Protein AF-A0A024GV60-F1 (afdb_monomer)

Organism: NCBI:txid65357

Solvent-accessible surface area (backbone atoms only — not comparable to full-atom values): 20490 Å² total; per-residue (Å²): 144,89,88,71,84,70,69,80,68,72,77,81,76,77,82,94,80,73,73,81,79,78,74,66,72,83,80,61,58,49,58,38,94,84,79,60,52,73,28,43,75,82,51,36,63,62,46,47,58,54,55,50,66,50,59,72,69,79,63,76,89,84,82,89,78,92,76,97,66,85,76,78,73,71,71,74,79,70,75,70,47,72,66,56,48,51,52,49,56,48,49,64,46,47,47,66,60,60,64,82,48,92,66,78,70,57,65,72,58,52,52,52,59,70,69,47,58,66,70,56,53,50,51,52,52,52,46,55,53,49,55,51,51,52,51,48,57,51,52,55,50,50,50,52,52,49,54,53,52,51,55,50,50,52,52,50,50,52,51,52,50,52,52,52,50,53,49,54,52,48,54,55,51,52,53,51,51,50,53,50,50,56,47,52,52,50,51,50,53,50,51,52,50,54,52,48,52,56,47,52,52,55,49,49,56,52,54,50,53,51,52,51,57,48,52,51,53,52,46,55,56,46,53,59,48,49,53,58,50,48,56,52,46,54,50,49,52,50,53,48,52,57,46,53,52,50,52,54,48,51,51,51,52,50,52,52,50,52,56,60,57,52,75,78,62,79,88,79,89,88,82,90,86,83,84,89,82,89,84,84,85,88,84,77,89,76,82,74,80,73,74,78,76,70,76,75,74,71,70,71,79,72,91,76,66,90,78,73,80,74,84,89,78,74,93,75,82,87,82,82,86,90,84,131

Structure (mmCIF, N/CA/C/O backbone):
data_AF-A0A024GV60-F1
#
_entry.id   AF-A0A024GV60-F1
#
loop_
_atom_site.group_PDB
_atom_site.id
_atom_site.type_symbol
_atom_site.label_atom_id
_atom_site.label_alt_id
_atom_site.label_comp_id
_atom_site.label_asym_id
_atom_site.label_entity_id
_atom_site.label_seq_id
_atom_site.pdbx_PDB_ins_code
_atom_site.Cartn_x
_atom_site.Cartn_y
_atom_site.Cartn_z
_atom_site.occupancy
_atom_site.B_iso_or_equiv
_atom_site.auth_seq_id
_atom_site.auth_comp_id
_atom_site.auth_asym_id
_atom_site.auth_atom_id
_atom_site.pdbx_PDB_model_num
ATOM 1 N N . MET A 1 1 ? 6.618 12.660 13.904 1.00 41.50 1 MET A N 1
ATOM 2 C CA . MET A 1 1 ? 7.501 12.603 12.722 1.00 41.50 1 MET A CA 1
ATOM 3 C C . MET A 1 1 ? 6.621 12.441 11.489 1.00 41.50 1 MET A C 1
ATOM 5 O O . MET A 1 1 ? 6.082 11.360 11.304 1.00 41.50 1 MET A O 1
ATOM 9 N N . ARG A 1 2 ? 6.374 13.527 10.746 1.00 43.31 2 ARG A N 1
ATOM 10 C CA . ARG A 1 2 ? 5.675 13.563 9.443 1.00 43.31 2 ARG A CA 1
ATOM 11 C C . ARG A 1 2 ? 6.074 14.868 8.742 1.00 43.31 2 ARG A C 1
ATOM 13 O O . ARG A 1 2 ? 5.339 15.844 8.794 1.00 43.31 2 ARG A O 1
ATOM 20 N N . GLU A 1 3 ? 7.287 14.891 8.197 1.00 42.97 3 GLU A N 1
ATOM 21 C CA . GLU A 1 3 ? 7.920 16.082 7.609 1.00 42.97 3 GLU A CA 1
ATOM 22 C C . GLU A 1 3 ? 8.792 15.676 6.407 1.00 42.97 3 GLU A C 1
ATOM 24 O O . GLU A 1 3 ? 10.012 15.704 6.495 1.00 42.97 3 GLU A O 1
ATOM 29 N N . HIS A 1 4 ? 8.174 15.253 5.296 1.00 40.19 4 HIS A N 1
ATOM 30 C CA . HIS A 1 4 ? 8.861 15.135 3.994 1.00 40.19 4 HIS A CA 1
ATOM 31 C C . HIS A 1 4 ? 7.941 15.359 2.778 1.00 40.19 4 HIS A C 1
ATOM 33 O O . HIS A 1 4 ? 8.402 15.870 1.762 1.00 40.19 4 HIS A O 1
ATOM 39 N N . ASP A 1 5 ? 6.637 15.084 2.878 1.00 40.94 5 ASP A N 1
ATOM 40 C CA . ASP A 1 5 ? 5.714 15.143 1.725 1.00 40.94 5 ASP A CA 1
ATOM 41 C C . ASP A 1 5 ? 5.308 16.570 1.280 1.00 40.94 5 ASP A C 1
ATOM 43 O O . ASP A 1 5 ? 4.525 16.735 0.346 1.00 40.94 5 ASP A O 1
ATOM 47 N N . ALA A 1 6 ? 5.813 17.618 1.944 1.00 41.97 6 ALA A N 1
ATOM 48 C CA . ALA A 1 6 ? 5.374 19.003 1.741 1.00 41.97 6 ALA A CA 1
ATOM 49 C C . ALA A 1 6 ? 6.122 19.767 0.627 1.00 41.97 6 ALA A C 1
ATOM 51 O O . ALA A 1 6 ? 5.543 20.665 0.018 1.00 41.97 6 ALA A O 1
ATOM 52 N N . GLU A 1 7 ? 7.388 19.441 0.338 1.00 42.44 7 GLU A N 1
ATOM 53 C CA . GLU A 1 7 ? 8.189 20.211 -0.635 1.00 42.44 7 GLU A CA 1
ATOM 54 C C . GLU A 1 7 ? 7.867 19.867 -2.099 1.00 42.44 7 GLU A C 1
ATOM 56 O O . GLU A 1 7 ? 7.960 20.726 -2.976 1.00 42.44 7 GLU A O 1
ATOM 61 N N . LEU A 1 8 ? 7.435 18.632 -2.379 1.00 44.53 8 LEU A N 1
ATOM 62 C CA . LEU A 1 8 ? 7.228 18.139 -3.748 1.00 44.53 8 LEU A CA 1
ATOM 63 C C . LEU A 1 8 ? 5.973 18.692 -4.449 1.00 44.53 8 LEU A C 1
ATOM 65 O O . LEU A 1 8 ? 5.890 18.625 -5.673 1.00 44.53 8 LEU A O 1
ATOM 69 N N . LEU A 1 9 ? 5.017 19.263 -3.707 1.00 42.31 9 LEU A N 1
ATOM 70 C CA . LEU A 1 9 ? 3.775 19.824 -4.261 1.00 42.31 9 LEU A CA 1
ATOM 71 C C . LEU A 1 9 ? 3.839 21.333 -4.564 1.00 42.31 9 LEU A C 1
ATOM 73 O O . LEU A 1 9 ? 2.963 21.848 -5.254 1.00 42.31 9 LEU A O 1
ATOM 77 N N . LEU A 1 10 ? 4.874 22.050 -4.110 1.00 41.97 10 LEU A N 1
ATOM 78 C CA . LEU A 1 10 ? 4.991 23.509 -4.289 1.00 41.97 10 LEU A CA 1
ATOM 79 C C . LEU A 1 10 ? 5.662 23.949 -5.605 1.00 41.97 10 LEU A C 1
ATOM 81 O O . LEU A 1 10 ? 5.802 25.148 -5.848 1.00 41.97 10 LEU A O 1
ATOM 85 N N . LEU A 1 11 ? 6.074 23.006 -6.460 1.00 44.88 11 LEU A N 1
ATOM 86 C CA . LEU A 1 11 ? 6.821 23.289 -7.696 1.00 44.88 11 LEU A CA 1
ATOM 87 C C . LEU A 1 11 ? 5.978 23.283 -8.983 1.00 44.88 11 LEU A C 1
ATOM 89 O O . LEU A 1 11 ? 6.473 23.732 -10.016 1.00 44.88 11 LEU A O 1
ATOM 93 N N . THR A 1 12 ? 4.730 22.806 -8.944 1.00 45.16 12 THR A N 1
ATOM 94 C CA . THR A 1 12 ? 3.935 22.550 -10.166 1.00 45.16 12 THR A CA 1
ATOM 95 C C . THR A 1 12 ? 2.861 23.603 -10.451 1.00 45.16 12 THR A C 1
ATOM 97 O O . THR A 1 12 ? 2.505 23.800 -11.610 1.00 45.16 12 THR A O 1
ATOM 100 N N . GLU A 1 13 ? 2.368 24.318 -9.434 1.00 45.97 13 GLU A N 1
ATOM 101 C CA . GLU A 1 13 ? 1.314 25.332 -9.588 1.00 45.97 13 GLU A CA 1
ATOM 102 C C . GLU A 1 13 ? 1.721 26.688 -8.995 1.00 45.97 13 GLU A C 1
ATOM 104 O O . GLU A 1 13 ? 1.414 27.026 -7.852 1.00 45.97 13 GLU A O 1
ATOM 109 N N . ARG A 1 14 ? 2.372 27.523 -9.814 1.00 36.75 14 ARG A N 1
ATOM 110 C CA . ARG A 1 14 ? 2.424 28.970 -9.570 1.00 36.75 14 ARG A CA 1
ATOM 111 C C . ARG A 1 14 ? 2.112 29.734 -10.851 1.00 36.75 14 ARG A C 1
ATOM 113 O O . ARG A 1 14 ? 2.929 29.815 -11.764 1.00 36.75 14 ARG A O 1
ATOM 120 N N . SER A 1 15 ? 0.895 30.264 -10.907 1.00 37.34 15 SER A N 1
ATOM 121 C CA . SER A 1 15 ? 0.337 30.992 -12.046 1.00 37.34 15 SER A CA 1
ATOM 122 C C . SER A 1 15 ? 1.197 32.195 -12.455 1.00 37.34 15 SER A C 1
ATOM 124 O O . SER A 1 15 ? 1.666 32.977 -11.625 1.00 37.34 15 SER A O 1
ATOM 126 N N . VAL A 1 16 ? 1.401 32.353 -13.766 1.00 48.09 16 VAL A N 1
ATOM 127 C CA . VAL A 1 16 ? 2.250 33.409 -14.335 1.00 48.09 16 VAL A CA 1
ATOM 128 C C . VAL A 1 16 ? 1.460 34.715 -14.453 1.00 48.09 16 VAL A C 1
ATOM 130 O O . VAL A 1 16 ? 0.942 35.059 -15.511 1.00 48.09 16 VAL A O 1
ATOM 133 N N . THR A 1 17 ? 1.379 35.461 -13.351 1.00 48.47 17 THR A N 1
ATOM 134 C CA . THR A 1 17 ? 0.833 36.829 -13.318 1.00 48.47 17 THR A CA 1
ATOM 135 C C . THR A 1 17 ? 1.812 37.781 -12.631 1.00 48.47 17 THR A C 1
ATOM 137 O O . THR A 1 17 ? 1.701 38.067 -11.440 1.00 48.47 17 THR A O 1
ATOM 140 N N . GLY A 1 18 ? 2.797 38.263 -13.390 1.00 52.75 18 GLY A N 1
ATOM 141 C CA . GLY A 1 18 ? 3.785 39.249 -12.948 1.00 52.75 18 GLY A CA 1
ATOM 142 C C . GLY A 1 18 ? 4.738 39.639 -14.087 1.00 52.75 18 GLY A C 1
ATOM 143 O O . GLY A 1 18 ? 4.903 38.861 -15.029 1.00 52.75 18 GLY A O 1
ATOM 144 N N . PRO A 1 19 ? 5.356 40.834 -14.053 1.00 44.91 19 PRO A N 1
ATOM 145 C CA . PRO A 1 19 ? 6.253 41.283 -15.114 1.00 44.91 19 PRO A CA 1
ATOM 146 C C . PRO A 1 19 ? 7.520 40.417 -15.184 1.00 44.91 19 PRO A C 1
ATOM 148 O O . PRO A 1 19 ? 8.185 40.171 -14.179 1.00 44.91 19 PRO A O 1
ATOM 151 N N . LEU A 1 20 ? 7.903 40.016 -16.401 1.00 46.91 20 LEU A N 1
ATOM 152 C CA . LEU A 1 20 ? 8.984 39.051 -16.680 1.00 46.91 20 LEU A CA 1
ATOM 153 C C . LEU A 1 20 ? 10.389 39.473 -16.189 1.00 46.91 20 LEU A C 1
ATOM 155 O O . LEU A 1 20 ? 11.315 38.666 -16.205 1.00 46.91 20 LEU A O 1
ATOM 159 N N . SER A 1 21 ? 10.552 40.713 -15.720 1.00 50.44 21 SER A N 1
ATOM 160 C CA . SER A 1 21 ? 11.796 41.239 -15.138 1.00 50.44 21 SER A CA 1
ATOM 161 C C . SER A 1 21 ? 12.204 40.531 -13.832 1.00 50.44 21 SER A C 1
ATOM 163 O O . SER A 1 21 ? 13.390 40.402 -13.535 1.00 50.44 21 SER A O 1
ATOM 165 N N . SER A 1 22 ? 11.236 40.025 -13.057 1.00 46.38 22 SER A N 1
ATOM 166 C CA . SER A 1 22 ? 11.474 39.472 -11.712 1.00 46.38 22 SER A CA 1
ATOM 167 C C . SER A 1 22 ? 12.137 38.087 -11.678 1.00 46.38 22 SER A C 1
ATOM 169 O O . SER A 1 22 ? 12.561 37.655 -10.611 1.00 46.38 22 SER A O 1
ATOM 171 N N . PHE A 1 23 ? 12.225 37.385 -12.812 1.00 48.44 23 PHE A N 1
ATOM 172 C CA . PHE A 1 23 ? 12.650 35.978 -12.883 1.00 48.44 23 PHE A CA 1
ATOM 173 C C . PHE A 1 23 ? 14.055 35.767 -13.472 1.00 48.44 23 PHE A C 1
ATOM 175 O O . PHE A 1 23 ? 14.384 34.668 -13.910 1.00 48.44 23 PHE A O 1
ATOM 182 N N . VAL A 1 24 ? 14.911 36.793 -13.472 1.00 49.56 24 VAL A N 1
ATOM 183 C CA . VAL A 1 24 ? 16.338 36.634 -13.800 1.00 49.56 24 VAL A CA 1
ATOM 184 C C . VAL A 1 24 ? 17.081 36.158 -12.544 1.00 49.56 24 VAL A C 1
ATOM 186 O O . VAL A 1 24 ? 17.200 36.942 -11.600 1.00 49.56 24 VAL A O 1
ATOM 189 N N . PRO A 1 25 ? 17.624 34.922 -12.493 1.00 55.56 25 PRO A N 1
ATOM 190 C CA . PRO A 1 25 ? 18.416 34.489 -11.347 1.00 55.56 25 PRO A CA 1
ATOM 191 C C . PRO A 1 25 ? 19.655 35.383 -11.191 1.00 55.56 25 PRO A C 1
ATOM 193 O O . PRO A 1 25 ? 20.216 35.822 -12.207 1.00 55.56 25 PRO A O 1
ATOM 196 N N . PRO A 1 26 ? 20.135 35.643 -9.959 1.00 56.06 26 PRO A N 1
ATOM 197 C CA . PRO A 1 26 ? 21.377 36.380 -9.761 1.00 56.06 26 PRO A CA 1
ATOM 198 C C . PRO A 1 26 ? 22.493 35.676 -10.538 1.00 56.06 26 PRO A C 1
ATOM 200 O O . PRO A 1 26 ? 22.746 34.489 -10.335 1.00 56.06 26 PRO A O 1
ATOM 203 N N . ARG A 1 27 ? 23.125 36.391 -11.480 1.00 61.03 27 ARG A N 1
ATOM 204 C CA . ARG A 1 27 ? 24.108 35.806 -12.405 1.00 61.03 27 ARG A CA 1
ATOM 205 C C . ARG A 1 27 ? 25.329 35.328 -11.622 1.00 61.03 27 ARG A C 1
ATOM 207 O O . ARG A 1 27 ? 26.230 36.124 -11.360 1.00 61.03 27 ARG A O 1
ATOM 214 N N . ILE A 1 28 ? 25.343 34.044 -11.264 1.00 63.47 28 ILE A N 1
ATOM 215 C CA . ILE A 1 28 ? 26.411 33.408 -10.491 1.00 63.47 28 ILE A CA 1
ATOM 216 C C . ILE A 1 28 ? 27.740 33.654 -11.214 1.00 63.47 28 ILE A C 1
ATOM 218 O O . ILE A 1 28 ? 27.935 33.219 -12.353 1.00 63.47 28 ILE A O 1
ATOM 222 N N . ARG A 1 29 ? 28.634 34.408 -10.562 1.00 74.31 29 ARG A N 1
ATOM 223 C CA . ARG A 1 29 ? 29.990 34.658 -11.050 1.00 74.31 29 ARG A CA 1
ATOM 224 C C . ARG A 1 29 ? 30.956 33.761 -10.293 1.00 74.31 29 ARG A C 1
ATOM 226 O O . ARG A 1 29 ? 31.263 34.016 -9.132 1.00 74.31 29 ARG A O 1
ATOM 233 N N . ASN A 1 30 ? 31.440 32.733 -10.970 1.00 77.62 30 ASN A N 1
ATOM 234 C CA . ASN A 1 30 ? 32.454 31.833 -10.446 1.00 77.62 30 ASN A CA 1
ATOM 235 C C . ASN A 1 30 ? 33.839 32.451 -10.668 1.00 77.62 30 ASN A C 1
ATOM 237 O O . ASN A 1 30 ? 34.097 33.057 -11.711 1.00 77.62 30 ASN A O 1
ATOM 241 N N . ARG A 1 31 ? 34.743 32.304 -9.698 1.00 82.25 31 ARG A N 1
ATOM 242 C CA . ARG A 1 31 ? 36.124 32.775 -9.846 1.00 82.25 31 ARG A CA 1
ATOM 243 C C . ARG A 1 31 ? 36.974 31.759 -10.597 1.00 82.25 31 ARG A C 1
ATOM 245 O O . ARG A 1 31 ? 36.822 30.555 -10.406 1.00 82.25 31 ARG A O 1
ATOM 252 N N . CYS A 1 32 ? 37.887 32.247 -11.429 1.00 82.94 32 CYS A N 1
ATOM 253 C CA . CYS A 1 32 ? 38.927 31.411 -12.014 1.00 82.94 32 CYS A CA 1
ATOM 254 C C . CYS A 1 32 ? 39.874 30.900 -10.904 1.00 82.94 32 CYS A C 1
ATOM 256 O O . CYS A 1 32 ? 40.343 31.709 -10.100 1.00 82.94 32 CYS A O 1
ATOM 258 N N . PRO A 1 33 ? 40.211 29.599 -10.841 1.00 77.94 33 PRO A N 1
ATOM 259 C CA . PRO A 1 33 ? 41.191 29.094 -9.877 1.00 77.94 33 PRO A CA 1
ATOM 260 C C . PRO A 1 33 ? 42.628 29.563 -10.167 1.00 77.94 33 PRO A C 1
ATOM 262 O O . PRO A 1 33 ? 43.479 29.415 -9.301 1.00 77.94 33 PRO A O 1
ATOM 265 N N . HIS A 1 34 ? 42.895 30.130 -11.351 1.00 79.62 34 HIS A N 1
ATOM 266 C CA . HIS A 1 34 ? 44.238 30.515 -11.803 1.00 79.62 34 HIS A CA 1
ATOM 267 C C . HIS A 1 34 ? 44.538 32.023 -11.693 1.00 79.62 34 HIS A C 1
ATOM 269 O O . HIS A 1 34 ? 45.649 32.381 -11.328 1.00 79.62 34 HIS A O 1
ATOM 275 N N . CYS A 1 35 ? 43.567 32.909 -11.968 1.00 82.81 35 CYS A N 1
ATOM 276 C CA . CYS A 1 35 ? 43.731 34.373 -11.836 1.00 82.81 35 CYS A CA 1
ATOM 277 C C . CYS A 1 35 ? 42.752 35.039 -10.848 1.00 82.81 35 CYS A C 1
ATOM 279 O O . CYS A 1 35 ? 42.803 36.247 -10.641 1.00 82.81 35 CYS A O 1
ATOM 281 N N . HIS A 1 36 ? 41.815 34.277 -10.274 1.00 78.19 36 HIS A N 1
ATOM 282 C CA . HIS A 1 36 ? 40.793 34.726 -9.313 1.00 78.19 36 HIS A CA 1
ATOM 283 C C . HIS A 1 36 ? 39.798 35.806 -9.788 1.00 78.19 36 HIS A C 1
ATOM 285 O O . HIS A 1 36 ? 38.873 36.155 -9.046 1.00 78.19 36 HIS A O 1
ATOM 291 N N . GLU A 1 37 ? 39.880 36.253 -11.044 1.00 80.56 37 GLU A N 1
ATOM 292 C CA . GLU A 1 37 ? 38.847 37.065 -11.696 1.00 80.56 37 GLU A CA 1
ATOM 293 C C . GLU A 1 37 ? 37.499 36.322 -11.783 1.00 80.56 37 GLU A C 1
ATOM 295 O O . GLU A 1 37 ? 37.434 35.090 -11.784 1.00 80.56 37 GLU A O 1
ATOM 300 N N . SER A 1 38 ? 36.395 37.078 -11.822 1.00 80.62 38 SER A N 1
ATOM 301 C CA . SER A 1 38 ? 35.028 36.562 -11.632 1.00 80.62 38 SER A CA 1
ATOM 302 C C . SER A 1 38 ? 34.224 36.504 -12.941 1.00 80.62 38 SER A C 1
ATOM 304 O O . SER A 1 38 ? 33.734 37.528 -13.421 1.00 80.62 38 SER A O 1
ATOM 306 N N . PHE A 1 39 ? 34.019 35.296 -13.474 1.00 81.69 39 PHE A N 1
ATOM 307 C CA . PHE A 1 39 ? 33.371 35.025 -14.764 1.00 81.69 39 PHE A CA 1
ATOM 308 C C . PHE A 1 39 ? 31.976 34.409 -14.607 1.00 81.69 39 PHE A C 1
ATOM 310 O O . PHE A 1 39 ? 31.689 33.718 -13.633 1.00 81.69 39 PHE A O 1
ATOM 317 N N . GLY A 1 40 ? 31.094 34.621 -15.587 1.00 80.44 40 GLY A N 1
ATOM 318 C CA . GLY A 1 40 ? 29.817 33.902 -15.649 1.00 80.44 40 GLY A CA 1
ATOM 319 C C . GLY A 1 40 ? 30.019 32.442 -16.067 1.00 80.44 40 GLY A C 1
ATOM 320 O O . GLY A 1 40 ? 30.993 32.124 -16.749 1.00 80.44 40 GLY A O 1
ATOM 321 N N . SER A 1 41 ? 29.086 31.555 -15.714 1.00 76.50 41 SER A N 1
ATOM 322 C CA . SER A 1 41 ? 29.218 30.098 -15.909 1.00 76.50 41 SER A CA 1
ATOM 323 C C . SER A 1 41 ? 29.622 29.669 -17.330 1.00 76.50 41 SER A C 1
ATOM 325 O O . SER A 1 41 ? 30.401 28.734 -17.484 1.00 76.50 41 SER A O 1
ATOM 327 N N . ALA A 1 42 ? 29.143 30.371 -18.364 1.00 74.06 42 ALA A N 1
ATOM 328 C CA . ALA A 1 42 ? 29.467 30.085 -19.765 1.00 74.06 42 ALA A CA 1
ATOM 329 C C . ALA A 1 42 ? 30.833 30.633 -20.232 1.00 74.06 42 ALA A C 1
ATOM 331 O O . ALA A 1 42 ? 31.414 30.088 -21.166 1.00 74.06 42 ALA A O 1
ATOM 332 N N . SER A 1 43 ? 31.360 31.696 -19.609 1.00 80.56 43 SER A N 1
ATOM 333 C CA . SER A 1 43 ? 32.677 32.256 -19.954 1.00 80.56 43 SER A CA 1
ATOM 334 C C . SER A 1 43 ? 33.814 31.696 -19.098 1.00 80.56 43 SER A C 1
ATOM 336 O O . SER A 1 43 ? 34.957 31.696 -19.556 1.00 80.56 43 SER A O 1
ATOM 338 N N . LEU A 1 44 ? 33.515 31.152 -17.910 1.00 81.81 44 LEU A N 1
ATOM 339 C CA . LEU A 1 44 ? 34.503 30.532 -17.024 1.00 81.81 44 LEU A CA 1
ATOM 340 C C . LEU A 1 44 ? 35.282 29.408 -17.721 1.00 81.81 44 LEU A C 1
ATOM 342 O O . LEU A 1 44 ? 36.503 29.427 -17.692 1.00 81.81 44 LEU A O 1
ATOM 346 N N . SER A 1 45 ? 34.613 28.447 -18.364 1.00 77.00 45 SER A N 1
ATOM 347 C CA . SER A 1 45 ? 35.282 27.295 -18.997 1.00 77.00 45 SER A CA 1
ATOM 348 C C . SER A 1 45 ? 36.220 27.707 -20.138 1.00 77.00 45 SER A C 1
ATOM 350 O O . SER A 1 45 ? 37.329 27.186 -20.259 1.00 77.00 45 SER A O 1
ATOM 352 N N . ILE A 1 46 ? 35.809 28.694 -20.940 1.00 80.50 46 ILE A N 1
ATOM 353 C CA . ILE A 1 46 ? 36.611 29.266 -22.030 1.00 80.50 46 ILE A CA 1
ATOM 354 C C . ILE A 1 46 ? 37.833 30.005 -21.466 1.00 80.50 46 ILE A C 1
ATOM 356 O O . ILE A 1 46 ? 38.940 29.851 -21.985 1.00 80.50 46 ILE A O 1
ATOM 360 N N . HIS A 1 47 ? 37.642 30.789 -20.401 1.00 84.75 47 HIS A N 1
ATOM 361 C CA . HIS A 1 47 ? 38.726 31.504 -19.737 1.00 84.75 47 HIS A CA 1
ATOM 362 C C . HIS A 1 47 ? 39.707 30.544 -19.047 1.00 84.75 47 HIS A C 1
ATOM 364 O O . HIS A 1 47 ? 40.905 30.658 -19.278 1.00 84.75 47 HIS A O 1
ATOM 370 N N . VAL A 1 48 ? 39.227 29.581 -18.252 1.00 83.31 48 VAL A N 1
ATOM 371 C CA . VAL A 1 48 ? 40.064 28.628 -17.499 1.00 83.31 48 VAL A CA 1
ATOM 372 C C . VAL A 1 48 ? 40.983 27.851 -18.435 1.00 83.31 48 VAL A C 1
ATOM 374 O O . VAL A 1 48 ? 42.179 27.780 -18.169 1.00 83.31 48 VAL A O 1
ATOM 377 N N . ASN A 1 49 ? 40.468 27.369 -19.571 1.00 77.44 49 ASN A N 1
ATOM 378 C CA . ASN A 1 49 ? 41.293 26.702 -20.580 1.00 77.44 49 ASN A CA 1
ATOM 379 C C . ASN A 1 49 ? 42.420 27.611 -21.107 1.00 77.44 49 ASN A C 1
ATOM 381 O O . ASN A 1 49 ? 43.548 27.155 -21.244 1.00 77.44 49 ASN A O 1
ATOM 385 N N . ARG A 1 50 ? 42.149 28.899 -21.368 1.00 76.06 50 ARG A N 1
ATOM 386 C CA . ARG A 1 50 ? 43.173 29.853 -21.840 1.00 76.06 50 ARG A CA 1
ATOM 387 C C . ARG A 1 50 ? 44.164 30.261 -20.749 1.00 76.06 50 ARG A C 1
ATOM 389 O O . ARG A 1 50 ? 45.346 30.374 -21.033 1.00 76.06 50 ARG A O 1
ATOM 396 N N . CYS A 1 51 ? 43.690 30.483 -19.525 1.00 79.44 51 CYS A N 1
ATOM 397 C CA . CYS A 1 51 ? 44.511 30.907 -18.392 1.00 79.44 51 CYS A CA 1
ATOM 398 C C . CYS A 1 51 ? 45.470 29.787 -17.952 1.00 79.44 51 CYS A C 1
ATOM 400 O O . CYS A 1 51 ? 46.654 30.035 -17.734 1.00 79.44 51 CYS A O 1
ATOM 402 N N . ARG A 1 52 ? 44.992 28.535 -17.949 1.00 70.81 52 ARG A N 1
ATOM 403 C CA . ARG A 1 52 ? 45.824 27.343 -17.753 1.00 70.81 52 ARG A CA 1
ATOM 404 C C . ARG A 1 52 ? 46.934 27.231 -18.806 1.00 70.81 52 ARG A C 1
ATOM 406 O O . ARG A 1 52 ? 48.086 27.039 -18.440 1.00 70.81 52 ARG A O 1
ATOM 413 N N . SER A 1 53 ? 46.613 27.427 -20.088 1.00 59.78 53 SER A N 1
ATOM 414 C CA . SER A 1 53 ? 47.598 27.386 -21.182 1.00 59.78 53 SER A CA 1
ATOM 415 C C . SER A 1 53 ? 48.617 28.535 -21.191 1.00 59.78 53 SER A C 1
ATOM 417 O O . SER A 1 53 ? 49.465 28.549 -22.077 1.00 59.78 53 SER A O 1
ATOM 419 N N . LEU A 1 54 ? 48.542 29.495 -20.261 1.00 59.09 54 LEU A N 1
ATOM 420 C CA . LEU A 1 54 ? 49.604 30.480 -20.030 1.00 59.09 54 LEU A CA 1
ATOM 421 C C . LEU A 1 54 ? 50.557 29.985 -18.933 1.00 59.09 54 LEU A C 1
ATOM 423 O O . LEU A 1 54 ? 51.754 29.887 -19.186 1.00 59.09 54 LEU A O 1
ATOM 427 N N . LEU A 1 55 ? 50.012 29.551 -17.789 1.00 55.69 55 LEU A N 1
ATOM 428 C CA . LEU A 1 55 ? 50.769 28.967 -16.669 1.00 55.69 55 LEU A CA 1
ATOM 429 C C . LEU A 1 55 ? 51.594 27.729 -17.058 1.00 55.69 55 LEU A C 1
ATOM 431 O O . LEU A 1 55 ? 52.674 27.523 -16.517 1.00 55.69 55 LEU A O 1
ATOM 435 N N . GLU A 1 56 ? 51.119 26.920 -18.010 1.00 53.97 56 GLU A N 1
ATOM 436 C CA . GLU A 1 56 ? 51.844 25.737 -18.504 1.00 53.97 56 GLU A CA 1
ATOM 437 C C . GLU A 1 56 ? 53.093 26.066 -19.363 1.00 53.97 56 GLU A C 1
ATOM 439 O O . GLU A 1 56 ? 53.766 25.132 -19.792 1.00 53.97 56 GLU A O 1
ATOM 444 N N . ASN A 1 57 ? 53.440 27.347 -19.595 1.00 50.03 57 ASN A N 1
ATOM 445 C CA . ASN A 1 57 ? 54.704 27.745 -20.253 1.00 50.03 57 ASN A CA 1
ATOM 446 C C . ASN A 1 57 ? 55.754 28.346 -19.299 1.00 50.03 57 ASN A C 1
ATOM 448 O O . ASN A 1 57 ? 56.932 28.333 -19.638 1.00 50.03 57 ASN A O 1
ATOM 452 N N . ASP A 1 58 ? 55.351 28.863 -18.132 1.00 44.41 58 ASP A N 1
ATOM 453 C CA . ASP A 1 58 ? 56.250 29.574 -17.199 1.00 44.41 58 ASP A CA 1
ATOM 454 C C . ASP A 1 58 ? 56.867 28.650 -16.125 1.00 44.41 58 ASP A C 1
ATOM 456 O O . ASP A 1 58 ? 57.628 29.100 -15.270 1.00 44.41 58 ASP A O 1
ATOM 460 N N . SER A 1 59 ? 56.535 27.353 -16.148 1.00 38.81 59 SER A N 1
ATOM 461 C CA . SER A 1 59 ? 57.006 26.348 -15.186 1.00 38.81 59 SER A CA 1
ATOM 462 C C . SER A 1 59 ? 57.737 25.208 -15.896 1.00 38.81 59 SER A C 1
ATOM 464 O O . SER A 1 59 ? 57.169 24.137 -16.125 1.00 38.81 59 SER A O 1
ATOM 466 N N . GLU A 1 60 ? 59.015 25.415 -16.212 1.00 45.81 60 GLU A N 1
ATOM 467 C CA . GLU A 1 60 ? 59.915 24.286 -16.469 1.00 45.81 60 GLU A CA 1
ATOM 468 C C . GLU A 1 60 ? 60.089 23.423 -15.200 1.00 45.81 60 GLU A C 1
ATOM 470 O O . GLU A 1 60 ? 59.871 23.883 -14.083 1.00 45.81 60 GLU A O 1
ATOM 475 N N . GLU A 1 61 ? 60.482 22.162 -15.406 1.00 36.84 61 GLU A N 1
ATOM 476 C CA . GLU A 1 61 ? 60.911 21.189 -14.387 1.00 36.84 61 GLU A CA 1
ATOM 477 C C . GLU A 1 61 ? 59.913 20.822 -13.254 1.00 36.84 61 GLU A C 1
ATOM 479 O O . GLU A 1 61 ? 59.813 21.488 -12.230 1.00 36.84 61 GLU A O 1
ATOM 484 N N . SER A 1 62 ? 59.258 19.650 -13.368 1.00 30.30 62 SER A N 1
ATOM 485 C CA . SER A 1 62 ? 59.457 18.519 -12.424 1.00 30.30 62 SER A CA 1
ATOM 486 C C . SER A 1 62 ? 58.376 17.413 -12.489 1.00 30.30 62 SER A C 1
ATOM 488 O O . SER A 1 62 ? 57.174 17.653 -12.432 1.00 30.30 62 SER A O 1
ATOM 490 N N . THR A 1 63 ? 58.843 16.160 -12.508 1.00 36.19 63 THR A N 1
ATOM 491 C CA . THR A 1 63 ? 58.154 14.894 -12.151 1.00 36.19 63 THR A CA 1
ATOM 492 C C . THR A 1 63 ? 56.764 14.552 -12.720 1.00 36.19 63 THR A C 1
ATOM 494 O O . THR A 1 63 ? 55.706 14.922 -12.222 1.00 36.19 63 THR A O 1
ATOM 497 N N . ALA A 1 64 ? 56.810 13.617 -13.669 1.00 42.16 64 ALA A N 1
ATOM 498 C CA . ALA A 1 64 ? 55.736 12.751 -14.144 1.00 42.16 64 ALA A CA 1
ATOM 499 C C . ALA A 1 64 ? 54.728 12.211 -13.099 1.00 42.16 64 ALA A C 1
ATOM 501 O O . ALA A 1 64 ? 55.122 11.634 -12.082 1.00 42.16 64 ALA A O 1
ATOM 502 N N . LYS A 1 65 ? 53.448 12.143 -13.511 1.00 38.50 65 LYS A N 1
ATOM 503 C CA . LYS A 1 65 ? 52.716 10.860 -13.629 1.00 38.50 65 LYS A CA 1
ATOM 504 C C . LYS A 1 65 ? 51.461 10.941 -14.514 1.00 38.50 65 LYS A C 1
ATOM 506 O O . LYS A 1 65 ? 50.580 11.763 -14.308 1.00 38.50 65 LYS A O 1
ATOM 511 N N . THR A 1 66 ? 51.421 10.029 -15.484 1.00 42.09 66 THR A N 1
ATOM 512 C CA . THR A 1 66 ? 50.252 9.408 -16.139 1.00 42.09 66 THR A CA 1
ATOM 513 C C . THR A 1 66 ? 48.843 9.938 -15.816 1.00 42.09 66 THR A C 1
ATOM 515 O O . THR A 1 66 ? 48.295 9.625 -14.759 1.00 42.09 66 THR A O 1
ATOM 518 N N . HIS A 1 67 ? 48.169 10.503 -16.825 1.00 36.09 67 HIS A N 1
ATOM 519 C CA . HIS A 1 67 ? 46.824 10.028 -17.175 1.00 36.09 67 HIS A CA 1
ATOM 520 C C . HIS A 1 67 ? 46.470 10.285 -18.648 1.00 36.09 67 HIS A C 1
ATOM 522 O O . HIS A 1 67 ? 46.914 11.268 -19.240 1.00 36.09 67 HIS A O 1
ATOM 528 N N .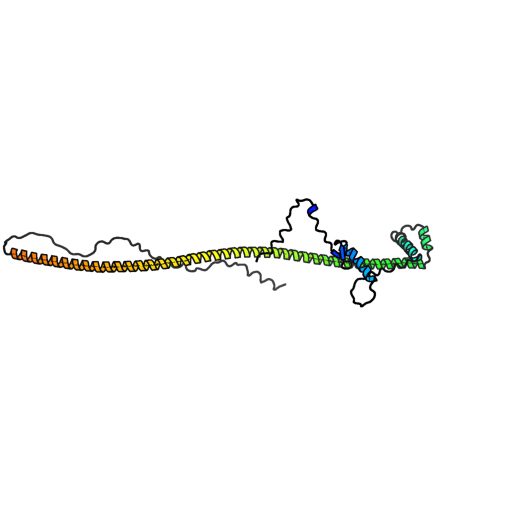 ASP A 1 68 ? 45.650 9.407 -19.230 1.00 41.78 68 ASP A N 1
ATOM 529 C CA . ASP A 1 68 ? 45.158 9.533 -20.604 1.00 41.78 68 ASP A CA 1
ATOM 530 C C . ASP A 1 68 ? 44.270 10.767 -20.807 1.00 41.78 68 ASP A C 1
ATOM 532 O O . ASP A 1 68 ? 43.070 10.757 -20.526 1.00 41.78 68 ASP A O 1
ATOM 536 N N . LEU A 1 69 ? 44.836 11.801 -21.426 1.00 42.59 69 LEU A N 1
ATOM 537 C CA . LEU A 1 69 ? 44.077 12.726 -22.258 1.00 42.59 69 LEU A CA 1
ATOM 538 C C . LEU A 1 69 ? 44.601 12.628 -23.683 1.00 42.59 69 LEU A C 1
ATOM 540 O O . LEU A 1 69 ? 45.782 12.842 -23.952 1.00 42.59 69 LEU A O 1
ATOM 544 N N . LYS A 1 70 ? 43.695 12.272 -24.601 1.00 37.41 70 LYS A N 1
ATOM 545 C CA . LYS A 1 70 ? 43.996 12.047 -26.016 1.00 37.41 70 LYS A CA 1
ATOM 546 C C . LYS A 1 70 ? 44.635 13.296 -26.606 1.00 37.41 70 LYS A C 1
ATOM 548 O O . LYS A 1 70 ? 43.936 14.241 -26.971 1.00 37.41 70 LYS A O 1
ATOM 553 N N . SER A 1 71 ? 45.957 13.258 -26.757 1.00 35.16 71 SER A N 1
ATOM 554 C CA . SER A 1 71 ? 46.669 14.197 -27.607 1.00 35.16 71 SER A CA 1
ATOM 555 C C . SER A 1 71 ? 46.050 14.106 -28.994 1.00 35.16 71 SER A C 1
ATOM 557 O O . SER A 1 71 ? 46.260 13.140 -29.734 1.00 35.16 71 SER A O 1
ATOM 559 N N . HIS A 1 72 ? 45.273 15.125 -29.358 1.00 41.44 72 HIS A N 1
ATOM 560 C CA . HIS A 1 72 ? 45.036 15.428 -30.753 1.00 41.44 72 HIS A CA 1
ATOM 561 C C . HIS A 1 72 ? 46.377 15.867 -31.332 1.00 41.44 72 HIS A C 1
ATOM 563 O O . HIS A 1 72 ? 46.638 17.060 -31.498 1.00 41.44 72 HIS A O 1
ATOM 569 N N . GLN A 1 73 ? 47.204 14.876 -31.684 1.00 38.22 73 GLN A N 1
ATOM 570 C CA . GLN A 1 73 ? 48.225 15.023 -32.701 1.00 38.22 73 GLN A CA 1
ATOM 571 C C . GLN A 1 73 ? 47.513 15.577 -33.932 1.00 38.22 73 GLN A C 1
ATOM 573 O O . GLN A 1 73 ? 46.926 14.846 -34.737 1.00 38.22 73 GLN A O 1
ATOM 578 N N . ARG A 1 74 ? 47.538 16.906 -34.059 1.00 42.97 74 ARG A N 1
ATOM 579 C CA . ARG A 1 74 ? 47.277 17.608 -35.304 1.00 42.97 74 ARG A CA 1
ATOM 580 C C . ARG A 1 74 ? 48.351 17.104 -36.249 1.00 42.97 74 ARG A C 1
ATOM 582 O O . ARG A 1 74 ? 49.443 17.666 -36.265 1.00 42.97 74 ARG A O 1
ATOM 589 N N . LYS A 1 75 ? 48.053 16.003 -36.959 1.00 41.31 75 LYS A N 1
ATOM 590 C CA . LYS A 1 75 ? 48.911 15.411 -37.991 1.00 41.31 75 LYS A CA 1
ATOM 591 C C . LYS A 1 75 ? 49.479 16.581 -38.768 1.00 41.31 75 LYS A C 1
ATOM 593 O O . LYS A 1 75 ? 48.691 17.336 -39.348 1.00 41.31 75 LYS A O 1
ATOM 598 N N . SER A 1 76 ? 50.794 16.789 -38.676 1.00 45.03 76 SER A N 1
ATOM 599 C CA . SER A 1 76 ? 51.410 17.954 -39.296 1.00 45.03 76 SER A CA 1
ATOM 600 C C . SER A 1 76 ? 50.974 17.939 -40.752 1.00 45.03 76 SER A C 1
ATOM 602 O O . SER A 1 76 ? 51.076 16.909 -41.428 1.00 45.03 76 SER A O 1
ATOM 604 N N . ARG A 1 77 ? 50.355 19.036 -41.204 1.00 56.06 77 ARG A N 1
ATOM 605 C CA . ARG A 1 77 ? 49.902 19.158 -42.589 1.00 56.06 77 ARG A CA 1
ATOM 606 C C . ARG A 1 77 ? 51.160 19.280 -43.437 1.00 56.06 77 ARG A C 1
ATOM 608 O O . ARG A 1 77 ? 51.556 20.388 -43.780 1.00 56.06 77 ARG A O 1
ATOM 615 N N . LYS A 1 78 ? 51.808 18.136 -43.706 1.00 60.19 78 LYS A N 1
ATOM 616 C CA . LYS A 1 78 ? 52.890 17.996 -44.677 1.00 60.19 78 LYS A CA 1
ATOM 617 C C . LYS A 1 78 ? 52.399 18.721 -45.915 1.00 60.19 78 LYS A C 1
ATOM 619 O O . LYS A 1 78 ? 51.363 18.327 -46.455 1.00 60.19 78 LYS A O 1
ATOM 624 N N . ALA A 1 79 ? 53.068 19.815 -46.272 1.00 56.09 79 ALA A N 1
ATOM 625 C CA . ALA A 1 79 ? 52.668 20.614 -47.414 1.00 56.09 79 ALA A CA 1
ATOM 626 C C . ALA A 1 79 ? 52.599 19.666 -48.611 1.00 56.09 79 ALA A C 1
ATOM 628 O O . ALA A 1 79 ? 53.597 19.027 -48.948 1.00 56.09 79 ALA A O 1
ATOM 629 N N . HIS A 1 80 ? 51.398 19.483 -49.164 1.00 61.38 80 HIS A N 1
ATOM 630 C CA . HIS A 1 80 ? 51.229 18.645 -50.340 1.00 61.38 80 HIS A CA 1
ATOM 631 C C . HIS A 1 80 ? 52.144 19.214 -51.419 1.00 61.38 80 HIS A C 1
ATOM 633 O O . HIS A 1 80 ? 52.120 20.424 -51.660 1.00 61.38 80 HIS A O 1
ATOM 639 N N . THR A 1 81 ? 52.976 18.369 -52.030 1.00 76.94 81 THR A N 1
ATOM 640 C CA . THR A 1 81 ? 53.820 18.845 -53.126 1.00 76.94 81 THR A CA 1
ATOM 641 C C . THR A 1 81 ? 52.918 19.359 -54.247 1.00 76.94 81 THR A C 1
ATOM 643 O O . THR A 1 81 ? 51.758 18.947 -54.349 1.00 76.94 81 THR A O 1
ATOM 646 N N . LEU A 1 82 ? 53.428 20.236 -55.116 1.00 68.56 82 LEU A N 1
ATOM 647 C CA . LEU A 1 82 ? 52.655 20.681 -56.281 1.00 68.56 82 LEU A CA 1
ATOM 648 C C . LEU A 1 82 ? 52.157 19.477 -57.105 1.00 68.56 82 LEU A C 1
ATOM 650 O O . LEU A 1 82 ? 51.027 19.480 -57.577 1.00 68.56 82 LEU A O 1
ATOM 654 N N . ILE A 1 83 ? 52.954 18.405 -57.165 1.00 70.81 83 ILE A N 1
ATOM 655 C CA . ILE A 1 83 ? 52.599 17.129 -57.793 1.00 70.81 83 ILE A CA 1
ATOM 656 C C . ILE A 1 83 ? 51.418 16.458 -57.072 1.00 70.81 83 ILE A C 1
ATOM 658 O O . ILE A 1 83 ? 50.472 16.051 -57.736 1.00 70.81 83 ILE A O 1
ATOM 662 N N . ASP A 1 84 ? 51.416 16.365 -55.738 1.00 69.19 84 ASP A N 1
ATOM 663 C CA . ASP A 1 84 ? 50.293 15.770 -54.991 1.00 69.19 84 ASP A CA 1
ATOM 664 C C . ASP A 1 84 ? 49.016 16.630 -55.070 1.00 69.19 84 ASP A C 1
ATOM 666 O O . ASP A 1 84 ? 47.911 16.090 -55.093 1.00 69.19 84 ASP A O 1
ATOM 670 N N . LEU A 1 85 ? 49.148 17.960 -55.155 1.00 70.25 85 LEU A N 1
ATOM 671 C CA . LEU A 1 85 ? 48.033 18.881 -55.410 1.00 70.25 85 LEU A CA 1
ATOM 672 C C . LEU A 1 85 ? 47.453 18.684 -56.816 1.00 70.25 85 LEU A C 1
ATOM 674 O O . LEU A 1 85 ? 46.243 18.504 -56.948 1.00 70.25 85 LEU A O 1
ATOM 678 N N . CYS A 1 86 ? 48.297 18.646 -57.849 1.00 66.94 86 CYS A N 1
ATOM 679 C CA . CYS A 1 86 ? 47.876 18.361 -59.220 1.00 66.94 86 CYS A CA 1
ATOM 680 C C . CYS A 1 86 ? 47.247 16.966 -59.339 1.00 66.94 86 CYS A C 1
ATOM 682 O O . CYS A 1 86 ? 46.169 16.846 -59.911 1.00 66.94 86 CYS A O 1
ATOM 684 N N . LEU A 1 87 ? 47.843 15.928 -58.740 1.00 69.38 87 LEU A N 1
ATOM 685 C CA . LEU A 1 87 ? 47.267 14.578 -58.701 1.00 69.38 87 LEU A CA 1
ATOM 686 C C . LEU A 1 87 ? 45.905 14.558 -57.999 1.00 69.38 87 LEU A C 1
ATOM 688 O O . LEU A 1 87 ? 44.990 13.909 -58.493 1.00 69.38 87 LEU A O 1
ATOM 692 N N . LYS A 1 88 ? 45.730 15.299 -56.899 1.00 69.06 88 LYS A N 1
ATOM 693 C CA . LYS A 1 88 ? 44.444 15.405 -56.194 1.00 69.06 88 LYS A CA 1
ATOM 694 C C . LYS A 1 88 ? 43.376 16.131 -57.018 1.00 69.06 88 LYS A C 1
ATOM 696 O O . LYS A 1 88 ? 42.225 15.704 -57.026 1.00 69.06 88 LYS A O 1
ATOM 701 N N . VAL A 1 89 ? 43.743 17.196 -57.734 1.00 68.12 89 VAL A N 1
ATOM 702 C CA . VAL A 1 89 ? 42.836 17.892 -58.666 1.00 68.12 89 VAL A CA 1
ATOM 703 C C . VAL A 1 89 ? 42.475 16.988 -59.846 1.00 68.12 89 VAL A C 1
ATOM 705 O O . VAL A 1 89 ? 41.298 16.894 -60.191 1.00 68.12 89 VAL A O 1
ATOM 708 N N . ILE A 1 90 ? 43.446 16.271 -60.420 1.00 68.12 90 ILE A N 1
ATOM 709 C CA . ILE A 1 90 ? 43.207 15.290 -61.486 1.00 68.12 90 ILE A CA 1
ATOM 710 C C . ILE A 1 90 ? 42.272 14.189 -60.977 1.00 68.12 90 ILE A C 1
ATOM 712 O O . ILE A 1 90 ? 41.233 13.984 -61.585 1.00 68.12 90 ILE A O 1
ATOM 716 N N . MET A 1 91 ? 42.560 13.544 -59.840 1.00 66.12 91 MET A N 1
ATOM 717 C CA . MET A 1 91 ? 41.730 12.473 -59.263 1.00 66.12 91 MET A CA 1
ATOM 718 C C . MET A 1 91 ? 40.291 12.909 -58.963 1.00 66.12 91 MET A C 1
ATOM 720 O O . MET A 1 91 ? 39.362 12.178 -59.304 1.00 66.12 91 MET A O 1
ATOM 724 N N . ASN A 1 92 ? 40.097 14.096 -58.371 1.00 65.81 92 ASN A N 1
ATOM 725 C CA . ASN A 1 92 ? 38.762 14.635 -58.091 1.00 65.81 92 ASN A CA 1
ATOM 726 C C . ASN A 1 92 ? 37.916 14.761 -59.368 1.00 65.81 92 ASN A C 1
ATOM 728 O O . ASN A 1 92 ? 36.729 14.450 -59.343 1.00 65.81 92 ASN A O 1
ATOM 732 N N . ASN A 1 93 ? 38.520 15.192 -60.479 1.00 60.97 93 ASN A N 1
ATOM 733 C CA . ASN A 1 93 ? 37.831 15.259 -61.768 1.00 60.97 93 ASN A CA 1
ATOM 734 C C . ASN A 1 93 ? 37.723 13.871 -62.425 1.00 60.97 93 ASN A C 1
ATOM 736 O O . ASN A 1 93 ? 36.679 13.535 -62.964 1.00 60.97 93 ASN A O 1
ATOM 740 N N . PHE A 1 94 ? 38.748 13.022 -62.321 1.00 62.56 94 PHE A N 1
ATOM 741 C CA . PHE A 1 94 ? 38.810 11.702 -62.957 1.00 62.56 94 PHE A CA 1
ATOM 742 C C . PHE A 1 94 ? 37.686 10.762 -62.495 1.00 62.56 94 PHE A C 1
ATOM 744 O O . PHE A 1 94 ? 37.164 10.006 -63.307 1.00 62.56 94 PHE A O 1
ATOM 751 N N . HIS A 1 95 ? 37.256 10.822 -61.228 1.00 56.59 95 HIS A N 1
ATOM 752 C CA . HIS A 1 95 ? 36.080 10.061 -60.779 1.00 56.59 95 HIS A CA 1
ATOM 753 C C . HIS A 1 95 ? 34.808 10.492 -61.531 1.00 56.59 95 HIS A C 1
ATOM 755 O O . HIS A 1 95 ? 34.100 9.657 -62.094 1.00 56.59 95 HIS A O 1
ATOM 761 N N . VAL A 1 96 ? 34.567 11.805 -61.595 1.00 56.84 96 VAL A N 1
ATOM 762 C CA . VAL A 1 96 ? 33.398 12.417 -62.249 1.00 56.84 96 VAL A CA 1
ATOM 763 C C . VAL A 1 96 ? 33.423 12.202 -63.771 1.00 56.84 96 VAL A C 1
ATOM 765 O O . VAL A 1 96 ? 32.387 11.932 -64.371 1.00 56.84 96 VAL A O 1
ATOM 768 N N . THR A 1 97 ? 34.603 12.279 -64.392 1.00 55.62 97 THR A N 1
ATOM 769 C CA . THR A 1 97 ? 34.811 12.162 -65.846 1.00 55.62 97 THR A CA 1
ATOM 770 C C . THR A 1 97 ? 34.849 10.714 -66.353 1.00 55.62 97 THR A C 1
ATOM 772 O O . THR A 1 97 ? 34.547 10.486 -67.523 1.00 55.62 97 THR A O 1
ATOM 775 N N . CYS A 1 98 ? 35.240 9.734 -65.527 1.00 55.19 98 CYS A N 1
ATOM 776 C CA . CYS A 1 98 ? 35.507 8.366 -65.997 1.00 55.19 98 CYS A CA 1
ATOM 777 C C . CYS A 1 98 ? 34.584 7.281 -65.423 1.00 55.19 98 CYS A C 1
ATOM 779 O O . CYS A 1 98 ? 34.489 6.223 -66.041 1.00 55.19 98 CYS A O 1
ATOM 781 N N . MET A 1 99 ? 33.956 7.483 -64.254 1.00 58.16 99 MET A N 1
ATOM 782 C CA . MET A 1 99 ? 33.291 6.388 -63.520 1.00 58.16 99 MET A CA 1
ATOM 783 C C . MET A 1 99 ? 31.774 6.544 -63.375 1.00 58.16 99 MET A C 1
ATOM 785 O O . MET A 1 99 ? 31.062 5.560 -63.552 1.00 58.16 99 MET A O 1
ATOM 789 N N . ASP A 1 100 ? 31.254 7.747 -63.105 1.00 52.12 100 ASP A N 1
ATOM 790 C CA . ASP A 1 100 ? 29.809 7.918 -62.864 1.00 52.12 100 ASP A CA 1
ATOM 791 C C . ASP A 1 100 ? 28.948 7.818 -64.142 1.00 52.12 100 ASP A C 1
ATOM 793 O O . ASP A 1 100 ? 27.764 7.486 -64.059 1.00 52.12 100 ASP A O 1
ATOM 797 N N . LYS A 1 101 ? 29.520 8.067 -65.334 1.00 46.84 101 LYS A N 1
ATOM 798 C CA . LYS A 1 101 ? 28.870 7.827 -66.639 1.00 46.84 101 LYS A CA 1
ATOM 799 C C . LYS A 1 101 ? 29.881 7.430 -67.717 1.00 46.84 101 LYS A C 1
ATOM 801 O O . LYS A 1 101 ? 30.634 8.270 -68.199 1.00 46.84 101 LYS A O 1
ATOM 806 N N . ILE A 1 102 ? 29.824 6.182 -68.188 1.00 51.03 102 ILE A N 1
ATOM 807 C CA . ILE A 1 102 ? 30.533 5.749 -69.407 1.00 51.03 102 ILE A CA 1
ATOM 808 C C . ILE A 1 102 ? 29.715 6.190 -70.633 1.00 51.03 102 ILE A C 1
ATOM 810 O O . ILE A 1 102 ? 29.088 5.381 -71.312 1.00 51.03 102 ILE A O 1
ATOM 814 N N . TYR A 1 103 ? 29.679 7.498 -70.887 1.00 46.44 103 TYR A N 1
ATOM 815 C CA . TYR A 1 103 ? 29.157 8.061 -72.132 1.00 46.44 103 TYR A CA 1
ATOM 816 C C . TYR A 1 103 ? 29.960 9.310 -72.502 1.00 46.44 103 TYR A C 1
ATOM 818 O O . TYR A 1 103 ? 29.894 10.323 -71.812 1.00 46.44 103 TYR A O 1
ATOM 826 N N . THR A 1 104 ? 30.734 9.199 -73.586 1.00 55.81 104 THR A N 1
ATOM 827 C CA . THR A 1 104 ? 31.536 10.269 -74.210 1.00 55.81 104 THR A CA 1
ATOM 828 C C . THR A 1 104 ? 32.392 11.106 -73.247 1.00 55.81 104 THR A C 1
ATOM 830 O O . THR A 1 104 ? 32.015 12.217 -72.873 1.00 55.81 104 THR A O 1
ATOM 833 N N . GLN A 1 105 ? 33.617 10.646 -72.955 1.00 53.31 105 GLN A N 1
ATOM 834 C CA . GLN A 1 105 ? 34.695 11.610 -72.700 1.00 53.31 105 GLN A CA 1
ATOM 835 C C . GLN A 1 105 ? 34.829 12.509 -73.941 1.00 53.31 105 GLN A C 1
ATOM 837 O O . GLN A 1 105 ? 34.895 11.975 -75.052 1.00 53.31 105 GLN A O 1
ATOM 842 N N . PRO A 1 106 ? 34.894 13.844 -73.802 1.00 63.22 106 PRO A N 1
ATOM 843 C CA . PRO A 1 106 ? 35.249 14.693 -74.926 1.00 63.22 106 PRO A CA 1
ATOM 844 C C . PRO A 1 106 ? 36.723 14.456 -75.278 1.00 63.22 106 PRO A C 1
ATOM 846 O O . PRO A 1 106 ? 37.571 14.311 -74.396 1.00 63.22 106 PRO A O 1
ATOM 849 N N . GLU A 1 107 ? 37.029 14.427 -76.572 1.00 60.41 107 GLU A N 1
ATOM 850 C CA . GLU A 1 107 ? 38.296 13.929 -77.129 1.00 60.41 107 GLU A CA 1
ATOM 851 C C . GLU A 1 107 ? 39.553 14.554 -76.494 1.00 60.41 107 GLU A C 1
ATOM 853 O O . GLU A 1 107 ? 40.520 13.854 -76.205 1.00 60.41 107 GLU A O 1
ATOM 858 N N . HIS A 1 108 ? 39.509 15.847 -76.156 1.00 63.22 108 HIS A N 1
ATOM 859 C CA . HIS A 1 108 ? 40.608 16.550 -75.487 1.00 63.22 108 HIS A CA 1
ATOM 860 C C . HIS A 1 108 ? 40.916 16.029 -74.066 1.00 63.22 108 HIS A C 1
ATOM 862 O O . HIS A 1 108 ? 42.063 16.100 -73.630 1.00 63.22 108 HIS A O 1
ATOM 868 N N . GLN A 1 109 ? 39.933 15.483 -73.339 1.00 62.22 109 GLN A N 1
ATOM 869 C CA . GLN A 1 109 ? 40.145 14.872 -72.017 1.00 62.22 109 GLN A CA 1
ATOM 870 C C . GLN A 1 109 ? 40.705 13.453 -72.148 1.00 62.22 109 GLN A C 1
ATOM 872 O O . GLN A 1 109 ? 41.616 13.091 -71.404 1.00 62.22 109 GLN A O 1
ATOM 877 N N . ALA A 1 110 ? 40.235 12.687 -73.138 1.00 64.62 110 ALA A N 1
ATOM 878 C CA . ALA A 1 110 ? 40.805 11.383 -73.471 1.00 64.62 110 ALA A CA 1
ATOM 879 C C . ALA A 1 110 ? 42.277 11.515 -73.908 1.00 64.62 110 ALA A C 1
ATOM 881 O O . ALA A 1 110 ? 43.143 10.810 -73.392 1.00 64.62 110 ALA A O 1
ATOM 882 N N . ALA A 1 111 ? 42.579 12.482 -74.783 1.00 66.50 111 ALA A N 1
ATOM 883 C CA . ALA A 1 111 ? 43.936 12.800 -75.224 1.00 66.50 111 ALA A CA 1
ATOM 884 C C . ALA A 1 111 ? 44.836 13.273 -74.068 1.00 66.50 111 ALA A C 1
ATOM 886 O O . ALA A 1 111 ? 45.979 12.828 -73.963 1.00 66.50 111 ALA A O 1
ATOM 887 N N . LEU A 1 112 ? 44.322 14.109 -73.155 1.00 69.69 112 LEU A N 1
ATOM 888 C CA . LEU A 1 112 ? 45.057 14.511 -71.953 1.00 69.69 112 LEU A CA 1
ATOM 889 C C . LEU A 1 112 ? 45.416 13.297 -71.085 1.00 69.69 112 LEU A C 1
ATOM 891 O O . LEU A 1 112 ? 46.568 13.173 -70.675 1.00 69.69 112 LEU A O 1
ATOM 895 N N . ILE A 1 113 ? 44.474 12.379 -70.849 1.00 66.56 113 ILE A N 1
ATOM 896 C CA . ILE A 1 113 ? 44.720 11.153 -70.074 1.00 66.56 113 ILE A CA 1
ATOM 897 C C . ILE A 1 113 ? 45.730 10.243 -70.791 1.00 66.56 113 ILE A C 1
ATOM 899 O O . ILE A 1 113 ? 46.643 9.735 -70.143 1.00 66.56 113 ILE A O 1
ATOM 903 N N . ALA A 1 114 ? 45.626 10.088 -72.114 1.00 69.56 114 ALA A N 1
ATOM 904 C CA . ALA A 1 114 ? 46.572 9.315 -72.924 1.00 69.56 114 ALA A CA 1
ATOM 905 C C . ALA A 1 114 ? 47.989 9.929 -72.972 1.00 69.56 114 ALA A C 1
ATOM 907 O O . ALA A 1 114 ? 48.964 9.201 -73.139 1.00 69.56 114 ALA A O 1
ATOM 908 N N . SER A 1 115 ? 48.116 11.249 -72.787 1.00 76.25 115 SER A N 1
ATOM 909 C CA . SER A 1 115 ? 49.407 11.952 -72.695 1.00 76.25 115 SER A CA 1
ATOM 910 C C . SER A 1 115 ? 50.119 11.788 -71.343 1.00 76.25 115 SER A C 1
ATOM 912 O O . SER A 1 115 ? 51.296 12.133 -71.221 1.00 76.25 115 SER A O 1
ATOM 914 N N . LEU A 1 116 ? 49.438 11.260 -70.316 1.00 75.88 116 LEU A N 1
ATOM 915 C CA . LEU A 1 116 ? 50.047 11.042 -69.006 1.00 75.88 116 LEU A CA 1
ATOM 916 C C . LEU A 1 116 ? 51.027 9.856 -69.050 1.00 75.88 116 LEU A C 1
ATOM 918 O O . LEU A 1 116 ? 50.670 8.778 -69.528 1.00 75.88 116 LEU A O 1
ATOM 922 N N . PRO A 1 117 ? 52.231 9.981 -68.458 1.00 85.12 117 PRO A N 1
ATOM 923 C CA . PRO A 1 117 ? 53.113 8.842 -68.238 1.00 85.12 117 PRO A CA 1
ATOM 924 C C . PRO A 1 117 ? 52.394 7.690 -67.524 1.00 85.12 117 PRO A C 1
ATOM 926 O O . PRO A 1 117 ? 51.738 7.893 -66.499 1.00 85.12 117 PRO A O 1
ATOM 929 N N . MET A 1 118 ? 52.576 6.463 -68.022 1.00 78.62 118 MET A N 1
ATOM 930 C CA . MET A 1 118 ? 51.901 5.254 -67.520 1.00 78.62 118 MET A CA 1
ATOM 931 C C . MET A 1 118 ? 52.079 5.039 -66.003 1.00 78.62 118 MET A C 1
ATOM 933 O O . MET A 1 118 ? 51.178 4.548 -65.326 1.00 78.62 118 MET A O 1
ATOM 937 N N . SER A 1 119 ? 53.211 5.471 -65.439 1.00 82.00 119 SER A N 1
ATOM 938 C CA . SER A 1 119 ? 53.482 5.451 -63.996 1.00 82.00 119 SER A CA 1
ATOM 939 C C . SER A 1 119 ? 52.537 6.345 -63.177 1.00 82.00 119 SER A C 1
ATOM 941 O O . SER A 1 119 ? 52.174 5.981 -62.056 1.00 82.00 119 SER A O 1
ATOM 943 N N . LEU A 1 120 ? 52.091 7.482 -63.726 1.00 79.94 120 LEU A N 1
ATOM 944 C CA . LEU A 1 120 ? 51.094 8.352 -63.096 1.00 79.94 120 LEU A CA 1
ATOM 945 C C . LEU A 1 120 ? 49.686 7.773 -63.228 1.00 79.94 120 LEU A C 1
ATOM 947 O O . LEU A 1 120 ? 48.958 7.764 -62.238 1.00 79.94 120 LEU A O 1
ATOM 951 N N . ILE A 1 121 ? 49.328 7.223 -64.396 1.00 80.25 121 ILE A N 1
ATOM 952 C CA . ILE A 1 121 ? 48.041 6.533 -64.598 1.00 80.25 121 ILE A CA 1
ATOM 953 C C . ILE A 1 121 ? 47.914 5.371 -63.601 1.00 80.25 121 ILE A C 1
ATOM 955 O O . ILE A 1 121 ? 46.927 5.282 -62.872 1.00 80.25 121 ILE A O 1
ATOM 959 N N . HIS A 1 122 ? 48.952 4.538 -63.480 1.00 82.88 122 HIS A N 1
ATOM 960 C CA . HIS A 1 122 ? 48.990 3.444 -62.510 1.00 82.88 122 HIS A CA 1
ATOM 961 C C . HIS A 1 122 ? 48.894 3.942 -61.055 1.00 82.88 122 HIS A C 1
ATOM 963 O O . HIS A 1 122 ? 48.151 3.360 -60.266 1.00 82.88 122 HIS A O 1
ATOM 969 N N . ARG A 1 123 ? 49.570 5.045 -60.685 1.00 82.31 123 ARG A N 1
ATOM 970 C CA . ARG A 1 123 ? 49.456 5.648 -59.338 1.00 82.31 123 ARG A CA 1
ATOM 971 C C . ARG A 1 123 ? 48.039 6.171 -59.053 1.00 82.31 123 ARG A C 1
ATOM 973 O O . ARG A 1 123 ? 47.548 5.971 -57.945 1.00 82.31 123 ARG A O 1
ATOM 980 N N . ILE A 1 124 ? 47.381 6.794 -60.034 1.00 80.00 124 ILE A N 1
ATOM 981 C CA . ILE A 1 124 ? 45.995 7.287 -59.932 1.00 80.00 124 ILE A CA 1
ATOM 982 C C . ILE A 1 124 ? 45.022 6.117 -59.742 1.00 80.00 124 ILE A C 1
ATOM 984 O O . ILE A 1 124 ? 44.266 6.103 -58.771 1.00 80.00 124 ILE A O 1
ATOM 988 N N . VAL A 1 125 ? 45.082 5.103 -60.614 1.00 82.69 125 VAL A N 1
ATOM 989 C CA . VAL A 1 125 ? 44.214 3.915 -60.538 1.00 82.69 125 VAL A CA 1
ATOM 990 C C . VAL A 1 125 ? 44.439 3.150 -59.232 1.00 82.69 125 VAL A C 1
ATOM 992 O O . VAL A 1 125 ? 43.471 2.780 -58.570 1.00 82.69 125 VAL A O 1
ATOM 995 N N . MET A 1 126 ? 45.694 2.967 -58.807 1.00 86.88 126 MET A N 1
ATOM 996 C CA . MET A 1 126 ? 46.005 2.300 -57.541 1.00 86.88 126 MET A CA 1
ATOM 997 C C . MET A 1 126 ? 45.461 3.075 -56.333 1.00 86.88 126 MET A C 1
ATOM 999 O O . MET A 1 126 ? 44.927 2.446 -55.421 1.00 86.88 126 MET A O 1
ATOM 1003 N N . SER A 1 127 ? 45.528 4.416 -56.327 1.00 84.25 127 SER A N 1
ATOM 1004 C CA . SER A 1 127 ? 44.903 5.209 -55.258 1.00 84.25 127 SER A CA 1
ATOM 1005 C C . SER A 1 127 ? 43.392 5.003 -55.246 1.00 84.25 127 SER A C 1
ATOM 1007 O O . SER A 1 127 ? 42.871 4.558 -54.233 1.00 84.25 127 SER A O 1
ATOM 1009 N N . LEU A 1 128 ? 42.705 5.180 -56.381 1.00 82.50 128 LEU A N 1
ATOM 1010 C CA . LEU A 1 128 ? 41.249 4.993 -56.477 1.00 82.50 128 LEU A CA 1
ATOM 1011 C C . LEU A 1 128 ? 40.798 3.586 -56.030 1.00 82.50 128 LEU A C 1
ATOM 1013 O O . LEU A 1 128 ? 39.776 3.443 -55.358 1.00 82.50 128 LEU A O 1
ATOM 1017 N N . VAL A 1 129 ? 41.575 2.542 -56.338 1.00 87.81 129 VAL A N 1
ATOM 1018 C CA . VAL A 1 129 ? 41.320 1.168 -55.868 1.00 87.81 129 VAL A CA 1
ATOM 1019 C C . VAL A 1 129 ? 41.525 1.028 -54.355 1.00 87.81 129 VAL A C 1
ATOM 1021 O O . VAL A 1 129 ? 40.752 0.325 -53.700 1.00 87.81 129 VAL A O 1
ATOM 1024 N N . MET A 1 130 ? 42.538 1.674 -53.775 1.00 89.81 130 MET A N 1
ATOM 1025 C CA . MET A 1 130 ? 42.791 1.641 -52.329 1.00 89.81 130 MET A CA 1
ATOM 1026 C C . MET A 1 130 ? 41.781 2.486 -51.541 1.00 89.81 130 MET A C 1
ATOM 1028 O O . MET A 1 130 ? 41.238 2.000 -50.549 1.00 89.81 130 MET A O 1
ATOM 1032 N N . ASP A 1 131 ? 41.446 3.680 -52.028 1.00 84.19 131 ASP A N 1
ATOM 1033 C CA . ASP A 1 131 ? 40.400 4.558 -51.496 1.00 84.19 131 ASP A CA 1
ATOM 1034 C C . ASP A 1 131 ? 39.030 3.847 -51.535 1.00 84.19 131 ASP A C 1
ATOM 1036 O O . ASP A 1 131 ? 38.294 3.818 -50.542 1.00 84.19 131 ASP A O 1
ATOM 1040 N N . GLY A 1 132 ? 38.715 3.168 -52.646 1.00 85.62 132 GLY A N 1
ATOM 1041 C CA . GLY A 1 132 ? 37.508 2.352 -52.798 1.00 85.62 132 GLY A CA 1
ATOM 1042 C C . GLY A 1 132 ? 37.458 1.139 -51.859 1.00 85.62 132 GLY A C 1
ATOM 1043 O O . GLY A 1 132 ? 36.406 0.850 -51.285 1.00 85.62 132 GLY A O 1
ATOM 1044 N N . LYS A 1 133 ? 38.588 0.451 -51.635 1.00 91.38 133 LYS A N 1
ATOM 1045 C CA . LYS A 1 133 ? 38.700 -0.619 -50.622 1.00 91.38 133 LYS A CA 1
ATOM 1046 C C . LYS A 1 133 ? 38.486 -0.079 -49.206 1.00 91.38 133 LYS A C 1
ATOM 1048 O O . LYS A 1 133 ? 37.730 -0.676 -48.442 1.00 91.38 133 LYS A O 1
ATOM 1053 N N . GLN A 1 134 ? 39.103 1.053 -48.867 1.00 92.62 134 GLN A N 1
ATOM 1054 C CA . GLN A 1 134 ? 38.975 1.676 -47.549 1.00 92.62 134 GLN A CA 1
ATOM 1055 C C . GLN A 1 134 ? 37.541 2.160 -47.285 1.00 92.62 134 GLN A C 1
ATOM 1057 O O . GLN A 1 134 ? 37.013 1.944 -46.195 1.00 92.62 134 GLN A O 1
ATOM 1062 N N . THR A 1 135 ? 36.881 2.735 -48.293 1.00 91.06 135 THR A N 1
ATOM 1063 C CA . THR A 1 135 ? 35.478 3.172 -48.206 1.00 91.06 135 THR A CA 1
ATOM 1064 C C . THR A 1 135 ? 34.525 1.990 -48.009 1.00 91.06 135 THR A C 1
ATOM 1066 O O . THR A 1 135 ? 33.628 2.075 -47.175 1.00 91.06 135 THR A O 1
ATOM 1069 N N . ARG A 1 136 ? 34.741 0.858 -48.701 1.00 93.19 136 ARG A N 1
ATOM 1070 C CA . ARG A 1 136 ? 33.960 -0.376 -48.477 1.00 93.19 136 ARG A CA 1
ATOM 1071 C C . ARG A 1 136 ? 34.136 -0.904 -47.052 1.00 93.19 136 ARG A C 1
ATOM 1073 O O . ARG A 1 136 ? 33.143 -1.101 -46.362 1.00 93.19 136 ARG A O 1
ATOM 1080 N N . ALA A 1 137 ? 35.378 -1.031 -46.580 1.00 95.00 137 ALA A N 1
ATOM 1081 C CA . ALA A 1 137 ? 35.665 -1.496 -45.221 1.00 95.00 137 ALA A CA 1
ATOM 1082 C C . ALA A 1 137 ? 35.037 -0.594 -44.137 1.00 95.00 137 ALA A C 1
ATOM 1084 O O . ALA A 1 137 ? 34.493 -1.098 -43.156 1.00 95.00 137 ALA A O 1
ATOM 1085 N N . ALA A 1 138 ? 35.056 0.730 -44.328 1.00 95.44 138 ALA A N 1
ATOM 1086 C CA . ALA A 1 138 ? 34.374 1.669 -43.439 1.00 95.44 138 ALA A CA 1
ATOM 1087 C C . ALA A 1 138 ? 32.843 1.507 -43.485 1.00 95.44 138 ALA A C 1
ATOM 1089 O O . ALA A 1 138 ? 32.194 1.496 -42.442 1.00 95.44 138 ALA A O 1
ATOM 1090 N N . LEU A 1 139 ? 32.259 1.326 -44.672 1.00 96.44 139 LEU A N 1
ATOM 1091 C CA . LEU A 1 139 ? 30.816 1.142 -44.846 1.00 96.44 139 LEU A CA 1
ATOM 1092 C C . LEU A 1 139 ? 30.315 -0.165 -44.206 1.00 96.44 139 LEU A C 1
ATOM 1094 O O . LEU A 1 139 ? 29.259 -0.167 -43.574 1.00 96.44 139 LEU A O 1
ATOM 1098 N N . ASP A 1 140 ? 31.082 -1.252 -44.294 1.00 96.00 140 ASP A N 1
ATOM 1099 C CA . ASP A 1 140 ? 30.766 -2.517 -43.616 1.00 96.00 140 ASP A CA 1
ATOM 1100 C C . ASP A 1 140 ? 30.973 -2.434 -42.087 1.00 96.00 140 ASP A C 1
ATOM 1102 O O . ASP A 1 140 ? 30.223 -3.046 -41.316 1.00 96.00 140 ASP A O 1
ATOM 1106 N N . GLN A 1 141 ? 31.899 -1.588 -41.617 1.00 96.75 141 GLN A N 1
ATOM 1107 C CA . GLN A 1 141 ? 31.999 -1.243 -40.196 1.00 96.75 141 GLN A CA 1
ATOM 1108 C C . GLN A 1 141 ? 30.771 -0.448 -39.707 1.00 96.75 141 GLN A C 1
ATOM 1110 O O . GLN A 1 141 ? 30.249 -0.724 -38.629 1.00 96.75 141 GLN A O 1
ATOM 1115 N N . GLU A 1 142 ? 30.261 0.510 -40.484 1.00 96.50 142 GLU A N 1
ATOM 1116 C CA . GLU A 1 142 ? 29.042 1.247 -40.114 1.00 96.50 142 GLU A CA 1
ATOM 1117 C C . GLU A 1 142 ? 27.774 0.382 -40.210 1.00 96.50 142 GLU A C 1
ATOM 1119 O O . GLU A 1 142 ? 26.865 0.539 -39.395 1.00 96.50 142 GLU A O 1
ATOM 1124 N N . ARG A 1 143 ? 27.715 -0.590 -41.134 1.00 97.12 143 ARG A N 1
ATOM 1125 C CA . ARG A 1 143 ? 26.646 -1.609 -41.170 1.00 97.12 143 ARG A CA 1
ATOM 1126 C C . ARG A 1 143 ? 26.613 -2.447 -39.891 1.00 97.12 143 ARG A C 1
ATOM 1128 O O . ARG A 1 143 ? 25.547 -2.612 -39.305 1.00 97.12 143 ARG A O 1
ATOM 1135 N N . THR A 1 144 ? 27.764 -2.948 -39.442 1.00 96.75 144 THR A N 1
ATOM 1136 C CA . THR A 1 144 ? 27.844 -3.775 -38.224 1.00 96.75 144 THR A CA 1
ATOM 1137 C C . THR A 1 144 ? 27.535 -2.971 -36.956 1.00 96.75 144 THR A C 1
ATOM 1139 O O . THR A 1 144 ? 26.761 -3.445 -36.127 1.00 96.75 144 THR A O 1
ATOM 1142 N N . LYS A 1 145 ? 28.017 -1.722 -36.844 1.00 97.50 145 LYS A N 1
ATOM 1143 C CA . LYS A 1 145 ? 27.627 -0.791 -35.762 1.00 97.50 145 LYS A CA 1
ATOM 1144 C C . LYS A 1 145 ? 26.129 -0.481 -35.752 1.00 97.50 145 LYS A C 1
ATOM 1146 O O . LYS A 1 145 ? 25.520 -0.482 -34.683 1.00 97.50 145 LYS A O 1
ATOM 1151 N N . ARG A 1 146 ? 25.526 -0.218 -36.922 1.00 97.44 146 ARG A N 1
ATOM 1152 C CA . ARG A 1 146 ? 24.074 -0.003 -37.046 1.00 97.44 146 ARG A CA 1
ATOM 1153 C C . ARG A 1 146 ? 23.312 -1.216 -36.518 1.00 97.44 146 ARG A C 1
ATOM 1155 O O . ARG A 1 146 ? 22.457 -1.040 -35.660 1.00 97.44 146 ARG A O 1
ATOM 1162 N N . HIS A 1 147 ? 23.677 -2.423 -36.948 1.00 97.56 147 HIS A N 1
ATOM 1163 C CA . HIS A 1 147 ? 22.981 -3.634 -36.519 1.00 97.56 147 HIS A CA 1
ATOM 1164 C C . HIS A 1 147 ? 23.113 -3.907 -35.010 1.00 97.56 147 HIS A C 1
ATOM 1166 O O . HIS A 1 147 ? 22.141 -4.279 -34.359 1.00 97.56 147 HIS A O 1
ATOM 1172 N N . GLN A 1 148 ? 24.284 -3.646 -34.420 1.00 97.94 148 GLN A N 1
ATOM 1173 C CA . GLN A 1 148 ? 24.462 -3.684 -32.962 1.00 97.94 148 GLN A CA 1
ATOM 1174 C C . GLN A 1 148 ? 23.557 -2.662 -32.253 1.00 97.94 148 GLN A C 1
ATOM 1176 O O . GLN A 1 148 ? 22.871 -3.011 -31.296 1.00 97.94 148 GLN A O 1
ATOM 1181 N N . SER A 1 149 ? 23.485 -1.433 -32.777 1.00 97.56 149 SER A N 1
ATOM 1182 C CA . SER A 1 149 ? 22.632 -0.365 -32.233 1.00 97.56 149 SER A CA 1
ATOM 1183 C C . SER A 1 149 ? 21.137 -0.698 -32.330 1.00 97.56 149 SER A C 1
ATOM 1185 O O . SER A 1 149 ? 20.374 -0.373 -31.427 1.00 97.56 149 SER A O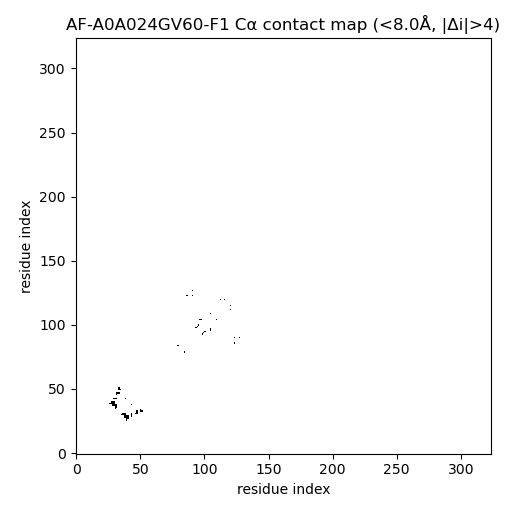 1
ATOM 1187 N N . GLU A 1 150 ? 20.710 -1.367 -33.403 1.00 97.81 150 GLU A N 1
ATOM 1188 C CA . GLU A 1 150 ? 19.339 -1.866 -33.580 1.00 97.81 150 GLU A CA 1
ATOM 1189 C C . GLU A 1 150 ? 19.007 -2.935 -32.522 1.00 97.81 150 GLU A C 1
ATOM 1191 O O . GLU A 1 150 ? 17.999 -2.814 -31.826 1.00 97.81 150 GLU A O 1
ATOM 1196 N N . GLN A 1 151 ? 19.902 -3.905 -32.296 1.00 98.06 151 GLN A N 1
ATOM 1197 C CA . GLN A 1 151 ? 19.749 -4.909 -31.232 1.00 98.06 151 GLN A CA 1
ATOM 1198 C C . GLN A 1 151 ? 19.769 -4.304 -29.813 1.00 98.06 151 GLN A C 1
ATOM 1200 O O . GLN A 1 151 ? 19.095 -4.815 -28.914 1.00 98.06 151 GLN A O 1
ATOM 1205 N N . ASP A 1 152 ? 20.551 -3.244 -29.577 1.00 97.69 152 ASP A N 1
ATOM 1206 C CA . ASP A 1 152 ? 20.534 -2.501 -28.309 1.00 97.69 152 ASP A CA 1
ATOM 1207 C C . ASP A 1 152 ? 19.191 -1.781 -28.111 1.00 97.69 152 ASP A C 1
ATOM 1209 O O . ASP A 1 152 ? 18.613 -1.857 -27.026 1.00 97.69 152 ASP A O 1
ATOM 1213 N N . LEU A 1 153 ? 18.651 -1.138 -29.154 1.00 98.19 153 LEU A N 1
ATOM 1214 C CA . LEU A 1 153 ? 17.344 -0.472 -29.110 1.00 98.19 153 LEU A CA 1
ATOM 1215 C C . LEU A 1 153 ? 16.196 -1.457 -28.851 1.00 98.19 153 LEU A C 1
ATOM 1217 O O . LEU A 1 153 ? 15.318 -1.153 -28.042 1.00 98.19 153 LEU A O 1
ATOM 1221 N N . GLU A 1 154 ? 16.213 -2.645 -29.460 1.00 98.06 154 GLU A N 1
ATOM 1222 C CA . GLU A 1 154 ? 15.226 -3.700 -29.189 1.00 98.06 154 GLU A CA 1
ATOM 1223 C C . GLU A 1 154 ? 15.283 -4.181 -27.731 1.00 98.06 154 GLU A C 1
ATOM 1225 O O . GLU A 1 154 ? 14.247 -4.251 -27.062 1.00 98.06 154 GLU A O 1
ATOM 1230 N N . ARG A 1 155 ? 16.484 -4.434 -27.190 1.00 98.25 155 ARG A N 1
ATOM 1231 C CA . ARG A 1 155 ? 16.666 -4.792 -25.770 1.00 98.25 155 ARG A CA 1
ATOM 1232 C C . ARG A 1 155 ? 16.204 -3.671 -24.833 1.00 98.25 155 ARG A C 1
ATOM 1234 O O . ARG A 1 155 ? 15.496 -3.930 -23.859 1.00 98.25 155 ARG A O 1
ATOM 1241 N N . ILE A 1 156 ? 16.522 -2.415 -25.146 1.00 98.19 156 ILE A N 1
ATOM 1242 C CA . ILE A 1 156 ? 16.060 -1.243 -24.385 1.00 98.19 156 ILE A CA 1
ATOM 1243 C C . ILE A 1 156 ? 14.529 -1.112 -24.446 1.00 98.19 156 ILE A C 1
ATOM 1245 O O . ILE A 1 156 ? 13.913 -0.785 -23.430 1.00 98.19 156 ILE A O 1
ATOM 1249 N N . ALA A 1 157 ? 13.889 -1.404 -25.582 1.00 98.19 157 ALA A N 1
ATOM 1250 C CA . ALA A 1 157 ? 12.432 -1.399 -25.709 1.00 98.19 157 ALA A CA 1
ATOM 1251 C C . ALA A 1 157 ? 11.772 -2.495 -24.851 1.00 98.19 157 ALA A C 1
ATOM 1253 O O . ALA A 1 157 ? 10.807 -2.213 -24.136 1.00 98.19 157 ALA A O 1
ATOM 1254 N N . GLN A 1 158 ? 12.332 -3.711 -24.845 1.00 98.06 158 GLN A N 1
ATOM 1255 C CA . GLN A 1 158 ? 11.875 -4.818 -23.994 1.00 98.06 158 GLN A CA 1
ATOM 1256 C C . GLN A 1 158 ? 11.997 -4.476 -22.499 1.00 98.06 158 GLN A C 1
ATOM 1258 O O . GLN A 1 158 ? 11.033 -4.637 -21.748 1.00 98.06 158 GLN A O 1
ATOM 1263 N N . HIS A 1 159 ? 13.132 -3.919 -22.062 1.00 98.06 159 HIS A N 1
ATOM 1264 C CA . HIS A 1 159 ? 13.303 -3.470 -20.676 1.00 98.06 159 HIS A CA 1
ATOM 1265 C C . HIS A 1 159 ? 12.370 -2.304 -20.310 1.00 98.06 159 HIS A C 1
ATOM 1267 O O . HIS A 1 159 ? 11.814 -2.286 -19.215 1.00 98.06 159 HIS A O 1
ATOM 1273 N N . ASN A 1 160 ? 12.111 -1.363 -21.225 1.00 98.12 160 ASN A N 1
ATOM 1274 C CA . ASN A 1 160 ? 11.118 -0.305 -21.001 1.00 98.12 160 ASN A CA 1
ATOM 1275 C C . ASN A 1 160 ? 9.690 -0.855 -20.858 1.00 98.12 160 ASN A C 1
ATOM 1277 O O . ASN A 1 160 ? 8.909 -0.319 -20.072 1.00 98.12 160 ASN A O 1
ATOM 1281 N N . PHE A 1 161 ? 9.337 -1.921 -21.580 1.00 98.06 161 PHE A N 1
ATOM 1282 C CA . PHE A 1 161 ? 8.058 -2.607 -21.394 1.00 98.06 161 PHE A CA 1
ATOM 1283 C C . PHE A 1 161 ? 7.982 -3.282 -20.014 1.00 98.06 161 PHE A C 1
ATOM 1285 O O . PHE A 1 161 ? 7.018 -3.060 -19.283 1.00 98.06 161 PHE A O 1
ATOM 1292 N N . GLN A 1 162 ? 9.028 -4.013 -19.612 1.00 97.94 162 GLN A N 1
ATOM 1293 C CA . GLN A 1 162 ? 9.129 -4.640 -18.285 1.00 97.94 162 GLN A CA 1
ATOM 1294 C C . GLN A 1 162 ? 9.020 -3.611 -17.145 1.00 97.94 162 GLN A C 1
ATOM 1296 O O . GLN A 1 162 ? 8.265 -3.820 -16.198 1.00 97.94 162 GLN A O 1
ATOM 1301 N N . LEU A 1 163 ? 9.707 -2.468 -17.255 1.00 98.38 163 LEU A N 1
ATOM 1302 C CA . LEU A 1 163 ? 9.647 -1.379 -16.271 1.00 98.38 163 LEU A CA 1
ATOM 1303 C C . LEU A 1 163 ? 8.255 -0.731 -16.193 1.00 98.38 163 LEU A C 1
ATOM 1305 O O . LEU A 1 163 ? 7.793 -0.403 -15.100 1.00 98.38 163 LEU A O 1
ATOM 1309 N N . LYS A 1 164 ? 7.554 -0.578 -17.324 1.00 98.06 164 LYS A N 1
ATOM 1310 C CA . LYS A 1 164 ? 6.160 -0.098 -17.345 1.00 98.06 164 LYS A CA 1
ATOM 1311 C C . LYS A 1 164 ? 5.194 -1.103 -16.718 1.00 98.06 164 LYS A C 1
ATOM 1313 O O . LYS A 1 164 ? 4.271 -0.687 -16.019 1.00 98.06 164 LYS A O 1
ATOM 1318 N N . ASP A 1 165 ? 5.408 -2.401 -16.924 1.00 97.94 165 ASP A N 1
ATOM 1319 C CA . ASP A 1 165 ? 4.600 -3.441 -16.284 1.00 97.94 165 ASP A CA 1
ATOM 1320 C C . ASP A 1 165 ? 4.821 -3.462 -14.765 1.00 97.94 165 ASP A C 1
ATOM 1322 O O . ASP A 1 165 ? 3.862 -3.339 -14.005 1.00 97.94 165 ASP A O 1
ATOM 1326 N N . ALA A 1 166 ? 6.083 -3.474 -14.322 1.00 97.75 166 ALA A N 1
ATOM 1327 C CA . ALA A 1 166 ? 6.455 -3.389 -12.910 1.00 97.75 166 ALA A CA 1
ATOM 1328 C C . ALA A 1 166 ? 5.926 -2.109 -12.234 1.00 97.75 166 ALA A C 1
ATOM 1330 O O . ALA A 1 166 ? 5.427 -2.169 -11.113 1.00 97.75 166 ALA A O 1
ATOM 1331 N N . SER A 1 167 ? 5.950 -0.965 -12.926 1.00 98.19 167 SER A N 1
ATOM 1332 C CA . SER A 1 167 ? 5.349 0.289 -12.447 1.00 98.19 167 SER A CA 1
ATOM 1333 C C . SER A 1 167 ? 3.827 0.170 -12.265 1.00 98.19 167 SER A C 1
ATOM 1335 O O . SER A 1 167 ? 3.296 0.534 -11.214 1.00 98.19 167 SER A O 1
ATOM 1337 N N . ARG A 1 168 ? 3.115 -0.443 -13.226 1.00 98.31 168 ARG A N 1
ATOM 1338 C CA . ARG A 1 168 ? 1.675 -0.732 -13.094 1.00 98.31 168 ARG A CA 1
ATOM 1339 C C . ARG A 1 168 ? 1.388 -1.683 -11.926 1.00 98.31 168 ARG A C 1
ATOM 1341 O O . ARG A 1 168 ? 0.424 -1.466 -11.196 1.00 98.31 168 ARG A O 1
ATOM 1348 N N . GLN A 1 169 ? 2.212 -2.714 -11.728 1.00 98.12 169 GLN A N 1
ATOM 1349 C CA . GLN A 1 169 ? 2.098 -3.617 -10.577 1.00 98.12 169 GLN A CA 1
ATOM 1350 C C . GLN A 1 169 ? 2.333 -2.872 -9.252 1.00 98.12 169 GLN A C 1
ATOM 1352 O O . GLN A 1 169 ? 1.552 -3.042 -8.319 1.00 98.12 169 GLN A O 1
ATOM 1357 N N . GLY A 1 170 ? 3.336 -1.990 -9.189 1.00 98.50 170 GLY A N 1
ATOM 1358 C CA . GLY A 1 170 ? 3.616 -1.139 -8.030 1.00 98.50 170 GLY A CA 1
ATOM 1359 C C . GLY A 1 170 ? 2.431 -0.253 -7.638 1.00 98.50 170 GLY A C 1
ATOM 1360 O O . GLY A 1 170 ? 2.037 -0.250 -6.475 1.00 98.50 170 GLY A O 1
ATOM 1361 N N . LEU A 1 171 ? 1.791 0.412 -8.606 1.00 98.38 171 LEU A N 1
ATOM 1362 C CA . LEU A 1 171 ? 0.583 1.219 -8.373 1.00 98.38 171 LEU A CA 1
ATOM 1363 C C . LEU A 1 171 ? -0.599 0.382 -7.846 1.00 98.38 171 LEU A C 1
ATOM 1365 O O . LEU A 1 171 ? -1.331 0.824 -6.959 1.00 98.38 171 LEU A O 1
ATOM 1369 N N . LEU A 1 172 ? -0.779 -0.845 -8.349 1.00 98.38 172 LEU A N 1
ATOM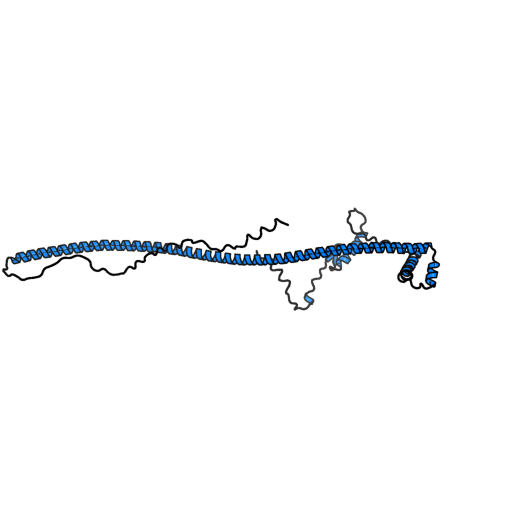 1370 C CA . LEU A 1 172 ? -1.814 -1.764 -7.856 1.00 98.38 172 LEU A CA 1
ATOM 1371 C C . LEU A 1 172 ? -1.533 -2.245 -6.423 1.00 98.38 172 LEU A C 1
ATOM 1373 O O . LEU A 1 172 ? -2.466 -2.369 -5.629 1.00 98.38 172 LEU A O 1
ATOM 1377 N N . LEU A 1 173 ? -0.266 -2.495 -6.078 1.00 98.31 173 LEU A N 1
ATOM 1378 C CA . LEU A 1 173 ? 0.145 -2.852 -4.718 1.00 98.31 173 LEU A CA 1
ATOM 1379 C C . LEU A 1 173 ? -0.003 -1.669 -3.753 1.00 98.31 173 LEU A C 1
ATOM 1381 O O . LEU A 1 173 ? -0.523 -1.856 -2.656 1.00 98.31 173 LEU A O 1
ATOM 1385 N N . GLN A 1 174 ? 0.360 -0.454 -4.174 1.00 98.44 174 GLN A N 1
ATOM 1386 C CA . GLN A 1 174 ? 0.172 0.770 -3.391 1.00 98.44 174 GLN A CA 1
ATOM 1387 C C . GLN A 1 174 ? -1.309 1.012 -3.068 1.00 98.44 174 GLN A C 1
ATOM 1389 O O . GLN A 1 174 ? -1.643 1.292 -1.918 1.00 98.44 174 GLN A O 1
ATOM 1394 N N . LYS A 1 175 ? -2.213 0.830 -4.044 1.00 98.38 175 LYS A N 1
ATOM 1395 C CA . LYS A 1 175 ? -3.662 0.957 -3.811 1.00 98.38 175 LYS A CA 1
ATOM 1396 C C . LYS A 1 175 ? -4.182 -0.073 -2.802 1.00 98.38 175 LYS A C 1
ATOM 1398 O O . LYS A 1 175 ? -4.942 0.294 -1.915 1.00 98.38 175 LYS A O 1
ATOM 1403 N N . ARG A 1 176 ? -3.746 -1.336 -2.896 1.00 98.25 176 ARG A N 1
ATOM 1404 C CA . ARG A 1 176 ? -4.104 -2.376 -1.911 1.00 98.25 176 ARG A CA 1
ATOM 1405 C C . ARG A 1 176 ? -3.578 -2.055 -0.513 1.00 98.25 176 ARG A C 1
ATOM 1407 O O . ARG A 1 176 ? -4.279 -2.285 0.462 1.00 98.25 176 ARG A O 1
ATOM 1414 N N . LEU A 1 177 ? -2.364 -1.514 -0.414 1.00 98.50 177 LEU A N 1
ATOM 1415 C CA . LEU A 1 177 ? -1.776 -1.112 0.862 1.00 98.50 177 LEU A CA 1
ATOM 1416 C C . LEU A 1 177 ? -2.601 0.011 1.512 1.00 98.50 177 LEU A C 1
ATOM 1418 O O . LEU A 1 177 ? -2.926 -0.096 2.689 1.00 98.50 177 LEU A O 1
ATOM 1422 N N . GLN A 1 178 ? -3.041 1.010 0.738 1.00 98.44 178 GLN A N 1
ATOM 1423 C CA . GLN A 1 178 ? -3.971 2.038 1.221 1.00 98.44 178 GLN A CA 1
ATOM 1424 C C . GLN A 1 178 ? -5.320 1.438 1.673 1.00 98.44 178 GLN A C 1
ATOM 1426 O O . GLN A 1 178 ? -5.834 1.805 2.726 1.00 98.44 178 GLN A O 1
ATOM 1431 N N . GLU A 1 179 ? -5.892 0.496 0.915 1.00 98.19 179 GLU A N 1
ATOM 1432 C CA . GLU A 1 179 ? -7.148 -0.184 1.282 1.00 98.19 179 GLU A CA 1
ATOM 1433 C C . GLU A 1 179 ? -7.027 -0.941 2.622 1.00 98.19 179 GLU A C 1
ATOM 1435 O O . GLU A 1 179 ? -7.936 -0.871 3.456 1.00 98.19 179 GLU A O 1
ATOM 1440 N N . GLU A 1 180 ? -5.889 -1.600 2.866 1.00 98.12 180 GLU A N 1
ATOM 1441 C CA . GLU A 1 180 ? -5.560 -2.249 4.143 1.00 98.12 180 GLU A CA 1
ATOM 1442 C C . GLU A 1 180 ? -5.314 -1.235 5.277 1.00 98.12 180 GLU A C 1
ATOM 1444 O O . GLU A 1 180 ? -5.795 -1.440 6.391 1.00 98.12 180 GLU A O 1
ATOM 1449 N N . GLU A 1 181 ? -4.647 -0.104 5.023 1.00 98.44 181 GLU A N 1
ATOM 1450 C CA . GLU A 1 181 ? -4.486 0.975 6.014 1.00 98.44 181 GLU A CA 1
ATOM 1451 C C . GLU A 1 181 ? -5.838 1.587 6.423 1.00 98.44 181 GLU A C 1
ATOM 1453 O O . GLU A 1 181 ? -6.094 1.811 7.611 1.00 98.44 181 GLU A O 1
ATOM 1458 N N . GLU A 1 182 ? -6.753 1.790 5.471 1.00 98.25 182 GLU A N 1
ATOM 1459 C CA . GLU A 1 182 ? -8.120 2.252 5.735 1.00 98.25 182 GLU A CA 1
ATOM 1460 C C . GLU A 1 182 ? -8.953 1.209 6.502 1.00 98.25 182 GLU A C 1
ATOM 1462 O O . GLU A 1 182 ? -9.809 1.563 7.322 1.00 98.25 182 GLU A O 1
ATOM 1467 N N . LEU A 1 183 ? -8.746 -0.090 6.258 1.00 98.44 183 LEU A N 1
ATOM 1468 C CA . LEU A 1 183 ? -9.343 -1.168 7.057 1.00 98.44 183 LEU A CA 1
ATOM 1469 C C . LEU A 1 183 ? -8.778 -1.183 8.484 1.00 98.44 183 LEU A C 1
ATOM 1471 O O . LEU A 1 183 ? -9.548 -1.169 9.448 1.00 98.44 183 LEU A O 1
ATOM 1475 N N . LEU A 1 184 ? -7.455 -1.135 8.640 1.00 98.38 184 LEU A N 1
ATOM 1476 C CA . LEU A 1 184 ? -6.765 -1.136 9.932 1.00 98.38 184 LEU A CA 1
ATOM 1477 C C . LEU A 1 184 ? -7.144 0.096 10.771 1.00 98.38 184 LEU A C 1
ATOM 1479 O O . LEU A 1 184 ? -7.418 -0.032 11.967 1.00 98.38 184 LEU A O 1
ATOM 1483 N N . GLY A 1 185 ? -7.281 1.270 10.147 1.00 98.50 185 GLY A N 1
ATOM 1484 C CA . GLY A 1 185 ? -7.803 2.484 10.784 1.00 98.50 185 GLY A CA 1
ATOM 1485 C C . GLY A 1 185 ? -9.237 2.329 11.315 1.00 98.50 185 GLY A C 1
ATOM 1486 O O . GLY A 1 185 ? -9.529 2.729 12.450 1.00 98.50 185 GLY A O 1
ATOM 1487 N N . ARG A 1 186 ? -10.126 1.686 10.541 1.00 98.31 186 ARG A N 1
ATOM 1488 C CA . ARG A 1 186 ? -11.499 1.353 10.972 1.00 98.31 186 ARG A CA 1
ATOM 1489 C C . ARG A 1 186 ? -11.509 0.349 12.130 1.00 98.31 186 ARG A C 1
ATOM 1491 O O . ARG A 1 186 ? -12.216 0.574 13.115 1.00 98.31 186 ARG A O 1
ATOM 1498 N N . PHE A 1 187 ? -10.692 -0.705 12.068 1.00 98.38 187 PHE A N 1
ATOM 1499 C CA . PHE A 1 187 ? -10.558 -1.673 13.162 1.00 98.38 187 PHE A CA 1
ATOM 1500 C C . PHE A 1 187 ? -10.017 -1.032 14.446 1.00 98.38 187 PHE A C 1
ATOM 1502 O O . PHE A 1 187 ? -10.562 -1.279 15.521 1.00 98.38 187 PHE A O 1
ATOM 1509 N N . ASN A 1 188 ? -9.009 -0.160 14.352 1.00 98.44 188 ASN A N 1
ATOM 1510 C CA . ASN A 1 188 ? -8.455 0.546 15.507 1.00 98.44 188 ASN A CA 1
ATOM 1511 C C . ASN A 1 188 ? -9.492 1.483 16.157 1.00 98.44 188 ASN A C 1
ATOM 1513 O O . ASN A 1 188 ? -9.667 1.457 17.373 1.00 98.44 188 ASN A O 1
ATOM 1517 N N . SER A 1 189 ? -10.252 2.242 15.358 1.00 98.38 189 SER A N 1
ATOM 1518 C CA . SER A 1 189 ? -11.358 3.075 15.861 1.00 98.38 189 SER A CA 1
ATOM 1519 C C . SER A 1 189 ? -12.427 2.245 16.592 1.00 98.38 189 SER A C 1
ATOM 1521 O O . SER A 1 189 ? -12.866 2.618 17.681 1.00 98.38 189 SER A O 1
ATOM 1523 N N . SER A 1 190 ? -12.796 1.081 16.045 1.00 98.31 190 SER A N 1
ATOM 1524 C CA . SER A 1 190 ? -13.739 0.143 16.676 1.00 98.31 190 SER A CA 1
ATOM 1525 C C . SER A 1 190 ? -13.199 -0.447 17.991 1.00 98.31 190 SER A C 1
ATOM 1527 O O . SER A 1 190 ? -13.910 -0.511 18.998 1.00 98.31 190 SER A O 1
ATOM 1529 N N . LEU A 1 191 ? -11.910 -0.801 18.033 1.00 98.50 191 LEU A N 1
ATOM 1530 C CA . LEU A 1 191 ? -11.232 -1.280 19.241 1.00 98.50 191 LEU A CA 1
ATOM 1531 C C . LEU A 1 191 ? -11.181 -0.190 20.326 1.00 98.50 191 LEU A C 1
ATOM 1533 O O . LEU A 1 191 ? -11.395 -0.478 21.503 1.00 98.50 191 LEU A O 1
ATOM 1537 N N . ILE A 1 192 ? -10.959 1.071 19.947 1.00 98.50 192 ILE A N 1
ATOM 1538 C CA . ILE A 1 192 ? -11.003 2.216 20.868 1.00 98.50 192 ILE A CA 1
ATOM 1539 C C . ILE A 1 192 ? -12.423 2.415 21.426 1.00 98.50 192 ILE A C 1
ATOM 1541 O O . ILE A 1 192 ? -12.565 2.528 22.644 1.00 98.50 192 ILE A O 1
ATOM 1545 N N . SER A 1 193 ? -13.462 2.382 20.580 1.00 98.44 193 SER A N 1
ATOM 1546 C CA . SER A 1 193 ? -14.875 2.497 20.997 1.00 98.44 193 SER A CA 1
ATOM 1547 C C . SER A 1 193 ? -15.270 1.395 21.983 1.00 98.44 193 SER A C 1
ATOM 1549 O O . SER A 1 193 ? -15.648 1.666 23.122 1.00 98.44 193 SER A O 1
ATOM 1551 N N . THR A 1 194 ? -15.076 0.131 21.602 1.00 98.06 194 THR A N 1
ATOM 1552 C CA . THR A 1 194 ? -15.406 -1.026 22.454 1.00 98.06 194 THR A CA 1
ATOM 1553 C C . THR A 1 194 ? -14.587 -1.053 23.752 1.00 98.06 194 THR A C 1
ATOM 1555 O O . THR A 1 194 ? -15.089 -1.467 24.800 1.00 98.06 194 THR A O 1
ATOM 1558 N N . ARG A 1 195 ? -13.347 -0.538 23.750 1.00 98.56 195 ARG A N 1
ATOM 1559 C CA . ARG A 1 195 ? -12.540 -0.339 24.968 1.00 98.56 195 ARG A CA 1
ATOM 1560 C C . ARG A 1 195 ? -13.109 0.753 25.883 1.00 98.56 195 ARG A C 1
ATOM 1562 O O . ARG A 1 195 ? -13.038 0.591 27.104 1.00 98.56 195 ARG A O 1
ATOM 1569 N N . GLN A 1 196 ? -13.668 1.831 25.331 1.00 98.31 196 GLN A N 1
ATOM 1570 C CA . GLN A 1 196 ? -14.360 2.881 26.091 1.00 98.31 196 GLN A CA 1
ATOM 1571 C C . GLN A 1 196 ? -15.677 2.361 26.689 1.00 98.31 196 GLN A C 1
ATOM 1573 O O . GLN A 1 196 ? -15.900 2.528 27.888 1.00 98.31 196 GLN A O 1
ATOM 1578 N N . GLU A 1 197 ? -16.486 1.632 25.918 1.00 98.31 197 GLU A N 1
ATOM 1579 C CA . GLU A 1 197 ? -17.698 0.945 26.398 1.00 98.31 197 GLU A CA 1
ATOM 1580 C C . GLU A 1 197 ? -17.377 -0.036 27.536 1.00 98.31 197 GLU A C 1
ATOM 1582 O O . GLU A 1 197 ? -17.972 0.020 28.613 1.00 98.31 197 GLU A O 1
ATOM 1587 N N . CYS A 1 198 ? -16.348 -0.874 27.362 1.00 97.88 198 CYS A N 1
ATOM 1588 C CA . CYS A 1 198 ? -15.859 -1.770 28.409 1.00 97.88 198 CYS A CA 1
ATOM 1589 C C . CYS A 1 198 ? -15.373 -1.026 29.663 1.00 97.88 198 CYS A C 1
ATOM 1591 O O . CYS A 1 198 ? -15.390 -1.598 30.754 1.00 97.88 198 CYS A O 1
ATOM 1593 N N . HIS A 1 199 ? -14.914 0.223 29.543 1.00 98.25 199 HIS A N 1
ATOM 1594 C CA . HIS A 1 199 ? -14.550 1.054 30.690 1.00 98.25 199 HIS A CA 1
ATOM 1595 C C . HIS A 1 199 ? -15.791 1.640 31.382 1.00 98.25 199 HIS A C 1
ATOM 1597 O O . HIS A 1 199 ? -15.883 1.569 32.608 1.00 98.25 199 HIS A O 1
ATOM 1603 N N . ALA A 1 200 ? -16.773 2.127 30.618 1.00 98.38 200 ALA A N 1
ATOM 1604 C CA . ALA A 1 200 ? -18.054 2.607 31.137 1.00 98.38 200 ALA A CA 1
ATOM 1605 C C . ALA A 1 200 ? -18.804 1.503 31.906 1.00 98.38 200 ALA A C 1
ATOM 1607 O O . ALA A 1 200 ? -19.137 1.689 33.077 1.00 98.38 200 ALA A O 1
ATOM 1608 N N . LEU A 1 201 ? -18.939 0.309 31.320 1.00 98.19 201 LEU A N 1
ATOM 1609 C CA . LEU A 1 201 ? -19.548 -0.856 31.974 1.00 98.19 201 LEU A CA 1
ATOM 1610 C C . LEU A 1 201 ? -18.773 -1.287 33.235 1.00 98.19 201 LEU A C 1
ATOM 1612 O O . LEU A 1 201 ? -19.373 -1.662 34.241 1.00 98.19 201 LEU A O 1
ATOM 1616 N N . LYS A 1 202 ? -17.435 -1.178 33.249 1.00 98.31 202 LYS A N 1
ATOM 1617 C CA . LYS A 1 202 ? -16.624 -1.421 34.461 1.00 98.31 202 LYS A CA 1
ATOM 1618 C C . LYS A 1 202 ? -16.860 -0.379 35.561 1.00 98.31 202 LYS A C 1
ATOM 1620 O O . LYS A 1 202 ? -16.717 -0.724 36.736 1.00 98.31 202 LYS A O 1
ATOM 1625 N N . ILE A 1 203 ? -17.208 0.863 35.221 1.00 98.31 203 ILE A N 1
ATOM 1626 C CA . ILE A 1 203 ? -17.627 1.884 36.195 1.00 98.31 203 ILE A CA 1
ATOM 1627 C C . ILE A 1 203 ? -19.035 1.564 36.707 1.00 98.31 203 ILE A C 1
ATOM 1629 O O . ILE A 1 203 ? -19.239 1.527 37.920 1.00 98.31 203 ILE A O 1
ATOM 1633 N N . GLU A 1 204 ? -19.981 1.260 35.819 1.00 98.31 204 GLU A N 1
ATOM 1634 C CA . GLU A 1 204 ? -21.358 0.921 36.189 1.00 98.31 204 GLU A CA 1
ATOM 1635 C C . GLU A 1 204 ? -21.414 -0.300 37.121 1.00 98.31 204 GLU A C 1
ATOM 1637 O O . GLU A 1 204 ? -22.017 -0.233 38.190 1.00 98.31 204 GLU A O 1
ATOM 1642 N N . ILE A 1 205 ? -20.685 -1.378 36.808 1.00 98.12 205 ILE A N 1
ATOM 1643 C CA . ILE A 1 205 ? -20.579 -2.570 37.667 1.00 98.12 205 ILE A CA 1
ATOM 1644 C C . ILE A 1 205 ? -20.037 -2.219 39.065 1.00 98.12 205 ILE A C 1
ATOM 1646 O O . ILE A 1 205 ? -20.486 -2.797 40.058 1.00 98.12 205 ILE A O 1
ATOM 1650 N N . LYS A 1 206 ? -19.100 -1.265 39.187 1.00 98.12 206 LYS A N 1
ATOM 1651 C CA . LYS A 1 206 ? -18.631 -0.779 40.500 1.00 98.12 206 LYS A CA 1
ATOM 1652 C C . LYS A 1 206 ? -19.735 -0.013 41.236 1.00 98.12 206 LYS A C 1
ATOM 1654 O O . LYS A 1 206 ? -19.962 -0.282 42.413 1.00 98.12 206 LYS A O 1
ATOM 1659 N N . GLN A 1 207 ? -20.446 0.889 40.557 1.00 98.25 207 GLN A N 1
ATOM 1660 C CA . GLN A 1 207 ? -21.554 1.651 41.149 1.00 98.25 207 GLN A CA 1
ATOM 1661 C C . GLN A 1 207 ? -22.705 0.739 41.604 1.00 98.25 207 GLN A C 1
ATOM 1663 O O . GLN A 1 207 ? -23.210 0.892 42.716 1.00 98.25 207 GLN A O 1
ATOM 1668 N N . LEU A 1 208 ? -23.090 -0.242 40.783 1.00 98.19 208 LEU A N 1
ATOM 1669 C CA . LEU A 1 208 ? -24.121 -1.226 41.109 1.00 98.19 208 LEU A CA 1
ATOM 1670 C C . LEU A 1 208 ? -23.718 -2.082 42.316 1.00 98.19 208 LEU A C 1
ATOM 1672 O O . LEU A 1 208 ? -24.526 -2.246 43.224 1.00 98.19 208 LEU A O 1
ATOM 1676 N N . LYS A 1 209 ? -22.459 -2.538 42.409 1.00 98.44 209 LYS A N 1
ATOM 1677 C CA . LYS A 1 209 ? -21.960 -3.252 43.601 1.00 98.44 209 LYS A CA 1
ATOM 1678 C C . LYS A 1 209 ? -22.069 -2.420 44.885 1.00 98.44 209 LYS A C 1
ATOM 1680 O O . LYS A 1 209 ? -22.464 -2.958 45.918 1.00 98.44 209 LYS A O 1
ATOM 1685 N N . VAL A 1 210 ? -21.776 -1.117 44.825 1.00 98.19 210 VAL A N 1
ATOM 1686 C CA . VAL A 1 210 ? -21.955 -0.205 45.972 1.00 98.19 210 VAL A CA 1
ATOM 1687 C C . VAL A 1 210 ? -23.438 -0.071 46.343 1.00 98.19 210 VAL A C 1
ATOM 1689 O O . VAL A 1 210 ? -23.775 -0.215 47.518 1.00 98.19 210 VAL A O 1
ATOM 1692 N N . LYS A 1 211 ? -24.334 0.114 45.360 1.00 98.25 211 LYS A N 1
ATOM 1693 C CA . LYS A 1 211 ? -25.794 0.162 45.583 1.00 98.25 211 LYS A CA 1
ATOM 1694 C C . LYS A 1 211 ? -26.330 -1.136 46.203 1.00 98.25 211 LYS A C 1
ATOM 1696 O O . LYS A 1 211 ? -27.084 -1.075 47.168 1.00 98.25 211 LYS A O 1
ATOM 1701 N N . CYS A 1 212 ? -25.897 -2.304 45.723 1.00 98.06 212 CYS A N 1
ATOM 1702 C CA . CYS A 1 212 ? -26.276 -3.598 46.301 1.00 98.06 212 CYS A CA 1
ATOM 1703 C C . CYS A 1 212 ? -25.842 -3.724 47.770 1.00 98.06 212 CYS A C 1
ATOM 1705 O O . CYS A 1 212 ? -26.670 -4.060 48.611 1.00 98.06 212 CYS A O 1
ATOM 1707 N N . SER A 1 213 ? -24.588 -3.384 48.103 1.00 98.00 213 SER A N 1
ATOM 1708 C CA . SER A 1 213 ? -24.104 -3.417 49.495 1.00 98.00 213 SER A CA 1
ATOM 1709 C C . SER A 1 213 ? -24.825 -2.408 50.402 1.00 98.00 213 SER A C 1
ATOM 1711 O O . SER A 1 213 ? -24.978 -2.646 51.600 1.00 98.00 213 SER A O 1
ATOM 1713 N N . GLN A 1 214 ? -25.283 -1.278 49.856 1.00 98.12 214 GLN A N 1
ATOM 1714 C CA . GLN A 1 214 ? -26.094 -0.312 50.595 1.00 98.12 214 GLN A CA 1
ATOM 1715 C C . GLN A 1 214 ? -27.498 -0.864 50.889 1.00 98.12 214 GLN A C 1
ATOM 1717 O O . GLN A 1 214 ? -27.908 -0.885 52.050 1.00 98.12 214 GLN A O 1
ATOM 1722 N N . HIS A 1 215 ? -28.194 -1.394 49.880 1.00 97.88 215 HIS A N 1
ATOM 1723 C CA . HIS A 1 215 ? -29.518 -1.997 50.061 1.00 97.88 215 HIS A CA 1
ATOM 1724 C C . HIS A 1 215 ? -29.492 -3.251 50.947 1.00 97.88 215 HIS A C 1
ATOM 1726 O O . HIS A 1 215 ? -30.436 -3.494 51.692 1.00 97.88 215 HIS A O 1
ATOM 1732 N N . GLU A 1 216 ? -28.403 -4.021 50.943 1.00 98.25 216 GLU A N 1
ATOM 1733 C CA . GLU A 1 216 ? -28.196 -5.139 51.870 1.00 98.25 216 GLU A CA 1
ATOM 1734 C C . GLU A 1 216 ? -28.135 -4.666 53.336 1.00 98.25 216 GLU A C 1
ATOM 1736 O O . GLU A 1 216 ? -28.807 -5.229 54.201 1.00 98.25 216 GLU A O 1
ATOM 1741 N N . LYS A 1 217 ? -27.424 -3.565 53.619 1.00 98.00 217 LYS A N 1
ATOM 1742 C CA . LYS A 1 217 ? -27.392 -2.941 54.958 1.00 98.00 217 LYS A CA 1
ATOM 1743 C C . LYS A 1 217 ? -28.752 -2.363 55.357 1.00 98.00 217 LYS A C 1
ATOM 1745 O O . LYS A 1 217 ? -29.140 -2.455 56.520 1.00 98.00 217 LYS A O 1
ATOM 1750 N N . GLU A 1 218 ? -29.479 -1.763 54.418 1.00 97.94 218 GLU A N 1
ATOM 1751 C CA . GLU A 1 218 ? -30.833 -1.234 54.638 1.00 97.94 218 GLU A CA 1
ATOM 1752 C C . GLU A 1 218 ? -31.845 -2.351 54.910 1.00 97.94 218 GLU A C 1
ATOM 1754 O O . GLU A 1 218 ? -32.668 -2.222 55.820 1.00 97.94 218 GLU A O 1
ATOM 1759 N N . LYS A 1 219 ? -31.729 -3.478 54.199 1.00 98.12 219 LYS A N 1
ATOM 1760 C CA . LYS A 1 219 ? -32.501 -4.692 54.461 1.00 98.12 219 LYS A CA 1
ATOM 1761 C C . LYS A 1 219 ? -32.213 -5.223 55.865 1.00 98.12 219 LYS A C 1
ATOM 1763 O O . LYS A 1 219 ? -33.141 -5.314 56.654 1.00 98.12 219 LYS A O 1
ATOM 1768 N N . LEU A 1 220 ? -30.950 -5.458 56.230 1.00 97.94 220 LEU A N 1
ATOM 1769 C CA . LEU A 1 220 ? -30.577 -5.955 57.567 1.00 97.94 220 LEU A CA 1
ATOM 1770 C C . LEU A 1 220 ? -31.069 -5.040 58.706 1.00 97.94 220 LEU A C 1
ATOM 1772 O O . LEU A 1 220 ? -31.520 -5.524 59.743 1.00 97.94 220 LEU A O 1
ATOM 1776 N N . ARG A 1 221 ? -31.047 -3.712 58.511 1.00 98.00 221 ARG A N 1
ATOM 1777 C CA . ARG A 1 221 ? -31.638 -2.736 59.452 1.00 98.00 221 ARG A CA 1
ATOM 1778 C C . ARG A 1 221 ? -33.165 -2.840 59.546 1.00 98.00 221 ARG A C 1
ATOM 1780 O O . ARG A 1 221 ? -33.723 -2.559 60.606 1.00 98.00 221 ARG A O 1
ATOM 1787 N N . SER A 1 222 ? -33.828 -3.196 58.450 1.00 97.44 222 SER A N 1
ATOM 1788 C CA . SER A 1 222 ? -35.285 -3.343 58.364 1.00 97.44 222 SER A CA 1
ATOM 1789 C C . SER A 1 222 ? -35.748 -4.672 58.958 1.00 97.44 222 SER A C 1
ATOM 1791 O O . SER A 1 222 ? -36.667 -4.672 59.773 1.00 97.44 222 SER A O 1
ATOM 1793 N N . ASP A 1 223 ? -35.054 -5.768 58.647 1.00 97.94 223 ASP A N 1
ATOM 1794 C CA . ASP A 1 223 ? -35.262 -7.101 59.219 1.00 97.94 223 ASP A CA 1
ATOM 1795 C C . ASP A 1 223 ? -35.114 -7.030 60.756 1.00 97.94 223 ASP A C 1
ATOM 1797 O O . ASP A 1 223 ? -36.070 -7.28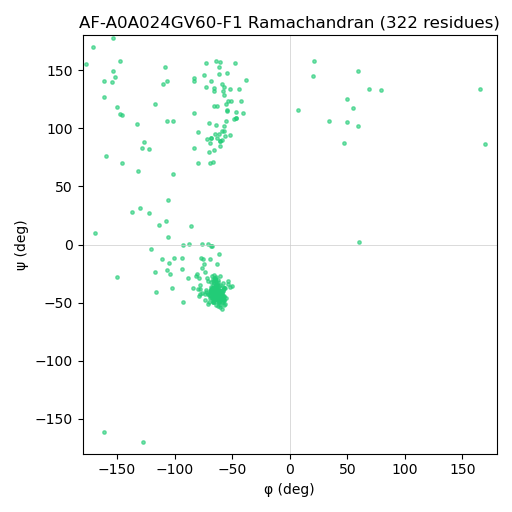4 61.487 1.00 97.94 223 ASP A O 1
ATOM 1801 N N . ALA A 1 224 ? -34.006 -6.469 61.262 1.00 97.94 224 ALA A N 1
ATOM 1802 C CA . ALA A 1 224 ? -33.791 -6.267 62.702 1.00 97.94 224 ALA A CA 1
ATOM 1803 C C . ALA A 1 224 ? -34.794 -5.298 63.375 1.00 97.94 224 ALA A C 1
ATOM 1805 O O . ALA A 1 224 ? -34.904 -5.263 64.606 1.00 97.94 224 ALA A O 1
ATOM 1806 N N . LYS A 1 225 ? -35.528 -4.482 62.602 1.00 98.12 225 LYS A N 1
ATOM 1807 C CA . LYS A 1 225 ? -36.650 -3.666 63.100 1.00 98.12 225 LYS A CA 1
ATOM 1808 C C . LYS A 1 225 ? -37.949 -4.476 63.140 1.00 98.12 225 LYS A C 1
ATOM 1810 O O . LYS A 1 225 ? -38.717 -4.299 64.085 1.00 98.12 225 LYS A O 1
ATOM 1815 N N . LEU A 1 226 ? -38.182 -5.360 62.168 1.00 97.94 226 LEU A N 1
ATOM 1816 C CA . LEU A 1 226 ? -39.302 -6.303 62.166 1.00 97.94 226 LEU A CA 1
ATOM 1817 C C . LEU A 1 226 ? -39.194 -7.289 63.333 1.00 97.94 226 LEU A C 1
ATOM 1819 O O . LEU A 1 226 ? -40.177 -7.450 64.049 1.00 97.94 226 LEU A O 1
ATOM 1823 N N . ASP A 1 227 ? -38.010 -7.836 63.615 1.00 97.81 227 ASP A N 1
ATOM 1824 C CA . ASP A 1 227 ? -37.784 -8.741 64.755 1.00 97.81 227 ASP A CA 1
ATOM 1825 C C . ASP A 1 227 ? -38.159 -8.080 66.093 1.00 97.81 227 ASP A C 1
ATOM 1827 O O . ASP A 1 227 ? -38.916 -8.628 66.897 1.00 97.81 227 ASP A O 1
ATOM 1831 N N . ARG A 1 228 ? -37.709 -6.835 66.306 1.00 97.50 228 ARG A N 1
ATOM 1832 C CA . ARG A 1 228 ? -38.053 -6.028 67.495 1.00 97.50 228 ARG A CA 1
ATOM 1833 C C . ARG A 1 228 ? -39.551 -5.740 67.606 1.00 97.50 228 ARG A C 1
ATOM 1835 O O . ARG A 1 228 ? -40.058 -5.597 68.718 1.00 97.50 228 ARG A O 1
ATOM 1842 N N . LEU A 1 229 ? -40.254 -5.613 66.481 1.00 97.31 229 LEU A N 1
ATOM 1843 C CA . LEU A 1 229 ? -41.708 -5.445 66.457 1.00 97.31 229 LEU A CA 1
ATOM 1844 C C . LEU A 1 229 ? -42.433 -6.777 66.694 1.00 97.31 229 LEU A C 1
ATOM 1846 O O . LEU A 1 229 ? -43.445 -6.774 67.389 1.00 97.31 229 LEU A O 1
ATOM 1850 N N . HIS A 1 230 ? -41.899 -7.901 66.212 1.00 97.50 230 HIS A N 1
ATOM 1851 C CA . HIS A 1 230 ? -42.413 -9.242 66.496 1.00 97.50 230 HIS A CA 1
ATOM 1852 C C . HIS A 1 230 ? -42.329 -9.578 67.986 1.00 97.50 230 HIS A C 1
ATOM 1854 O O . HIS A 1 230 ? -43.349 -9.927 68.572 1.00 97.50 230 HIS A O 1
ATOM 1860 N N . VAL A 1 231 ? -41.170 -9.381 68.628 1.00 97.75 231 VAL A N 1
ATOM 1861 C CA . VAL A 1 231 ? -41.014 -9.595 70.081 1.00 97.75 231 VAL A CA 1
ATOM 1862 C C . VAL A 1 231 ? -42.032 -8.762 70.869 1.00 97.75 231 VAL A C 1
ATOM 1864 O O . VAL A 1 231 ? -42.746 -9.298 71.714 1.00 97.75 231 VAL A O 1
ATOM 1867 N N . LYS A 1 232 ? -42.191 -7.475 70.528 1.00 97.06 232 LYS A N 1
ATOM 1868 C CA . LYS A 1 232 ? -43.202 -6.604 71.153 1.00 97.06 232 LYS A CA 1
ATOM 1869 C C . LYS A 1 232 ? -44.645 -7.043 70.877 1.00 97.06 232 LYS A C 1
ATOM 1871 O O . LYS A 1 232 ? -45.504 -6.842 71.730 1.00 97.06 232 LYS A O 1
ATOM 1876 N N . ASN A 1 233 ? -44.928 -7.630 69.716 1.00 97.69 233 ASN A N 1
ATOM 1877 C CA . ASN A 1 233 ? -46.250 -8.160 69.378 1.00 97.69 233 ASN A CA 1
ATOM 1878 C C . ASN A 1 233 ? -46.570 -9.406 70.222 1.00 97.69 233 ASN A C 1
ATOM 1880 O O . ASN A 1 233 ? -47.629 -9.459 70.843 1.00 97.69 233 ASN A O 1
ATOM 1884 N N . GLU A 1 234 ? -45.633 -10.352 70.354 1.00 97.62 234 GLU A N 1
ATOM 1885 C CA . GLU A 1 234 ? -45.815 -11.522 71.227 1.00 97.62 234 GLU A CA 1
ATOM 1886 C C . GLU A 1 234 ? -45.888 -11.140 72.718 1.00 97.62 234 GLU A C 1
ATOM 1888 O O . GLU A 1 234 ? -46.726 -11.676 73.445 1.00 97.62 234 GLU A O 1
ATOM 1893 N N . GLU A 1 235 ? -45.118 -10.143 73.175 1.00 97.12 235 GLU A N 1
ATOM 1894 C CA . GLU A 1 235 ? -45.303 -9.545 74.507 1.00 97.12 235 GLU A CA 1
ATOM 1895 C C . GLU A 1 235 ? -46.725 -9.000 74.705 1.00 97.12 235 GLU A C 1
ATOM 1897 O O . GLU A 1 235 ? -47.339 -9.240 75.746 1.00 97.12 235 GLU A O 1
ATOM 1902 N N . LEU A 1 236 ? -47.248 -8.240 73.737 1.00 96.88 236 LEU A N 1
ATOM 1903 C CA . LEU A 1 236 ? -48.579 -7.634 73.819 1.00 96.88 236 LEU A CA 1
ATOM 1904 C C . LEU A 1 236 ? -49.689 -8.690 73.760 1.00 96.88 236 LEU A C 1
ATOM 1906 O O . LEU A 1 236 ? -50.632 -8.603 74.543 1.00 96.88 236 LEU A O 1
ATOM 1910 N N . LYS A 1 237 ? -49.552 -9.728 72.927 1.00 97.44 237 LYS A N 1
ATOM 1911 C CA . LYS A 1 237 ? -50.438 -10.905 72.925 1.00 97.44 237 LYS A CA 1
ATOM 1912 C C . LYS A 1 237 ? -50.416 -11.635 74.268 1.00 97.44 237 LYS A C 1
ATOM 1914 O O . LYS A 1 237 ? -51.472 -11.991 74.780 1.00 97.44 237 LYS A O 1
ATOM 1919 N N . SER A 1 238 ? -49.238 -11.824 74.865 1.00 96.62 238 SER A N 1
ATOM 1920 C CA . SER A 1 238 ? -49.094 -12.438 76.191 1.00 96.62 238 SER A CA 1
ATOM 1921 C C . SER A 1 238 ? -49.787 -11.599 77.274 1.00 96.62 238 SER A C 1
ATOM 1923 O O . SER A 1 238 ? -50.617 -12.112 78.027 1.00 96.62 238 SER A O 1
ATOM 1925 N N . LYS A 1 239 ? -49.554 -10.278 77.282 1.00 96.12 239 LYS A N 1
ATOM 1926 C CA . LYS A 1 239 ? -50.215 -9.314 78.182 1.00 96.12 239 LYS A CA 1
ATOM 1927 C C . LYS A 1 239 ? -51.742 -9.299 77.995 1.00 96.12 239 LYS A C 1
ATOM 1929 O O . LYS A 1 239 ? -52.465 -9.293 78.990 1.00 96.12 239 LYS A O 1
ATOM 1934 N N . LEU A 1 240 ? -52.229 -9.362 76.752 1.00 96.44 240 LEU A N 1
ATOM 1935 C CA . LEU A 1 240 ? -53.652 -9.444 76.401 1.00 96.44 240 LEU A CA 1
ATOM 1936 C C . LEU A 1 240 ? -54.287 -10.759 76.874 1.00 96.44 240 LEU A C 1
ATOM 1938 O O . LEU A 1 240 ? -55.337 -10.736 77.509 1.00 96.44 240 LEU A O 1
ATOM 1942 N N . ASN A 1 241 ? -53.635 -11.900 76.640 1.00 95.19 241 ASN A N 1
ATOM 1943 C CA . ASN A 1 241 ? -54.100 -13.201 77.124 1.00 95.19 241 ASN A CA 1
ATOM 1944 C C . ASN A 1 241 ? -54.147 -13.238 78.660 1.00 95.19 241 ASN A C 1
ATOM 1946 O O . ASN A 1 241 ? -55.135 -13.687 79.236 1.00 95.19 241 ASN A O 1
ATOM 1950 N N . ALA A 1 242 ? -53.131 -12.694 79.336 1.00 95.25 242 ALA A N 1
ATOM 1951 C CA . ALA A 1 242 ? -53.106 -12.577 80.793 1.00 95.25 242 ALA A CA 1
ATOM 1952 C C . ALA A 1 242 ? -54.152 -11.587 81.343 1.00 95.25 242 ALA A C 1
ATOM 1954 O O . ALA A 1 242 ? -54.585 -11.728 82.485 1.00 95.25 242 ALA A O 1
ATOM 1955 N N . ALA A 1 243 ? -54.563 -10.569 80.578 1.00 94.06 243 ALA A N 1
ATOM 1956 C CA . ALA A 1 243 ? -55.701 -9.712 80.922 1.00 94.06 243 ALA A CA 1
ATOM 1957 C C . ALA A 1 243 ? -57.028 -10.474 80.768 1.00 94.06 243 ALA A C 1
ATOM 1959 O O . ALA A 1 243 ? -57.773 -10.585 81.736 1.00 94.06 243 ALA A O 1
ATOM 1960 N N . LYS A 1 244 ? -57.250 -11.115 79.615 1.00 95.44 244 LYS A N 1
ATOM 1961 C CA . LYS A 1 244 ? -58.438 -11.931 79.323 1.00 95.44 244 LYS A CA 1
ATOM 1962 C C . LYS A 1 244 ? -58.653 -13.066 80.332 1.00 95.44 244 LYS A C 1
ATOM 1964 O O . LYS A 1 244 ? -59.785 -13.345 80.715 1.00 95.44 244 LYS A O 1
ATOM 1969 N N 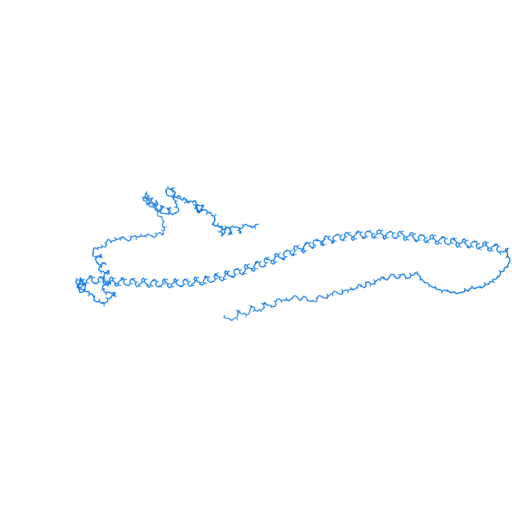. MET A 1 245 ? -57.583 -13.707 80.808 1.00 93.19 245 MET A N 1
ATOM 1970 C CA . MET A 1 245 ? -57.679 -14.712 81.875 1.00 93.19 245 MET A CA 1
ATOM 1971 C C . MET A 1 245 ? -58.154 -14.102 83.202 1.00 93.19 245 MET A C 1
ATOM 1973 O O . MET A 1 245 ? -59.054 -14.661 83.825 1.00 93.19 245 MET A O 1
ATOM 1977 N N . ARG A 1 246 ? -57.636 -12.927 83.590 1.00 93.50 246 ARG A N 1
ATOM 1978 C CA . ARG A 1 246 ? -58.093 -12.191 84.784 1.00 93.50 246 ARG A CA 1
ATOM 1979 C C . ARG A 1 246 ? -59.540 -11.708 84.659 1.00 93.50 246 ARG A C 1
ATOM 1981 O O . ARG A 1 246 ? -60.279 -11.791 85.633 1.00 93.50 246 ARG A O 1
ATOM 1988 N N . GLU A 1 247 ? -59.973 -11.272 83.477 1.00 91.31 247 GLU A N 1
ATOM 1989 C CA . GLU A 1 247 ? -61.382 -10.943 83.202 1.00 91.31 247 GLU A CA 1
ATOM 1990 C C . GLU A 1 247 ? -62.285 -12.172 83.362 1.00 91.31 247 GLU A C 1
ATOM 1992 O O . GLU A 1 247 ? -63.298 -12.110 84.053 1.00 91.31 247 GLU A O 1
ATOM 1997 N N . VAL A 1 248 ? -61.895 -13.319 82.795 1.00 93.25 248 VAL A N 1
ATOM 1998 C CA . VAL A 1 248 ? -62.628 -14.588 82.938 1.00 93.25 248 VAL A CA 1
ATOM 1999 C C . VAL A 1 248 ? -62.657 -15.068 84.395 1.00 93.25 248 VAL A C 1
ATOM 2001 O O . VAL A 1 248 ? -63.659 -15.631 84.836 1.00 93.25 248 VAL A O 1
ATOM 2004 N N . GLU A 1 249 ? -61.597 -14.849 85.171 1.00 91.06 249 GLU A N 1
ATOM 2005 C CA . GLU A 1 249 ? -61.562 -15.150 86.607 1.00 91.06 249 GLU A CA 1
ATOM 2006 C C . GLU A 1 249 ? -62.452 -14.209 87.425 1.00 91.06 249 GLU A C 1
ATOM 2008 O O . GLU A 1 249 ? -63.225 -14.692 88.253 1.00 91.06 249 GLU A O 1
ATOM 2013 N N . ALA A 1 250 ? -62.434 -12.905 87.141 1.00 88.12 250 ALA A N 1
ATOM 2014 C CA . ALA A 1 250 ? -63.347 -11.931 87.738 1.00 88.12 250 ALA A CA 1
ATOM 2015 C C . ALA A 1 250 ? -64.815 -12.239 87.392 1.00 88.12 250 ALA A C 1
ATOM 2017 O O . ALA A 1 250 ? -65.688 -12.199 88.256 1.00 88.12 250 ALA A O 1
ATOM 2018 N N . PHE A 1 251 ? -65.101 -12.646 86.153 1.00 89.62 251 PHE A N 1
ATOM 2019 C CA . PHE A 1 251 ? -66.444 -13.062 85.754 1.00 89.62 251 PHE A CA 1
ATOM 2020 C C . PHE A 1 251 ? -66.873 -14.351 86.476 1.00 89.62 251 PHE A C 1
ATOM 2022 O O . PHE A 1 251 ? -68.020 -14.472 86.913 1.00 89.62 251 PHE A O 1
ATOM 2029 N N . LYS A 1 252 ? -65.949 -15.302 86.693 1.00 88.69 252 LYS A N 1
ATOM 2030 C CA . LYS A 1 252 ? -66.190 -16.511 87.504 1.00 88.69 252 LYS A CA 1
ATOM 2031 C C . LYS A 1 252 ? -66.436 -16.184 88.981 1.00 88.69 252 LYS A C 1
ATOM 2033 O O . LYS A 1 252 ? -67.305 -16.817 89.582 1.00 88.69 252 LYS A O 1
ATOM 2038 N N . THR A 1 253 ? -65.717 -15.238 89.591 1.00 84.81 253 THR A N 1
ATOM 2039 C CA . THR A 1 253 ? -65.962 -14.842 90.991 1.00 84.81 253 THR A CA 1
ATOM 2040 C C . THR A 1 253 ? -67.273 -14.075 91.136 1.00 84.81 253 THR A C 1
ATOM 2042 O O . THR A 1 253 ? -68.059 -14.430 92.012 1.00 84.81 253 THR A O 1
ATOM 2045 N N . LEU A 1 254 ? -67.587 -13.143 90.231 1.00 84.94 254 LEU A N 1
ATOM 2046 C CA . LEU A 1 254 ? -68.897 -12.483 90.162 1.00 84.94 254 LEU A CA 1
ATOM 2047 C C . LEU A 1 254 ? -70.037 -13.499 89.990 1.00 84.94 254 LEU A C 1
ATOM 2049 O O . LEU A 1 254 ? -71.003 -13.466 90.746 1.00 84.94 254 LEU A O 1
ATOM 2053 N N . THR A 1 255 ? -69.893 -14.480 89.092 1.00 81.81 255 THR A N 1
ATOM 2054 C CA . THR A 1 255 ? -70.883 -15.562 88.905 1.00 81.81 255 THR A CA 1
ATOM 2055 C C . THR A 1 255 ? -71.055 -16.417 90.169 1.00 81.81 255 THR A C 1
ATOM 2057 O O . THR A 1 255 ? -72.169 -16.821 90.502 1.00 81.81 255 THR A O 1
ATOM 2060 N N . ARG A 1 256 ? -69.973 -16.684 90.918 1.00 79.06 256 ARG A N 1
ATOM 2061 C CA . ARG A 1 256 ? -70.033 -17.390 92.214 1.00 79.06 256 ARG A CA 1
ATOM 2062 C C . ARG A 1 256 ? -70.722 -16.556 93.299 1.00 79.06 256 ARG A C 1
ATOM 2064 O O . ARG A 1 256 ? -71.462 -17.123 94.098 1.00 79.06 256 ARG A O 1
ATOM 2071 N N . LEU A 1 257 ? -70.506 -15.240 93.329 1.00 75.69 257 LEU A N 1
ATOM 2072 C CA . LEU A 1 257 ? -71.175 -14.321 94.258 1.00 75.69 257 LEU A CA 1
ATOM 2073 C C . LEU A 1 257 ? -72.669 -14.187 93.927 1.00 75.69 257 LEU A C 1
ATOM 2075 O O . LEU A 1 257 ? -73.500 -14.332 94.820 1.00 75.69 257 LEU A O 1
ATOM 2079 N N . ALA A 1 258 ? -73.022 -14.050 92.646 1.00 70.31 258 ALA A N 1
ATOM 2080 C CA . ALA A 1 258 ? -74.406 -14.084 92.177 1.00 70.31 258 ALA A CA 1
ATOM 2081 C C . ALA A 1 258 ? -75.103 -15.404 92.555 1.00 70.31 258 ALA A C 1
ATOM 2083 O O . ALA A 1 258 ? -76.192 -15.382 93.124 1.00 70.31 258 ALA A O 1
ATOM 2084 N N . LYS A 1 259 ? -74.448 -16.561 92.359 1.00 63.72 259 LYS A N 1
ATOM 2085 C CA . LYS A 1 259 ? -74.979 -17.860 92.814 1.00 63.72 259 LYS A CA 1
ATOM 2086 C C . LYS A 1 259 ? -75.114 -17.981 94.337 1.00 63.72 259 LYS A C 1
ATOM 2088 O O . LYS A 1 259 ? -75.998 -18.701 94.785 1.00 63.72 259 LYS A O 1
ATOM 2093 N N . ARG A 1 260 ? -74.296 -17.282 95.135 1.00 54.69 260 ARG A N 1
ATOM 2094 C CA . ARG A 1 260 ? -74.465 -17.219 96.601 1.00 54.69 260 ARG A CA 1
ATOM 2095 C C . ARG A 1 260 ? -75.663 -16.357 97.007 1.00 54.69 260 ARG A C 1
ATOM 2097 O O . ARG A 1 260 ? -76.411 -16.773 97.882 1.00 54.69 260 ARG A O 1
ATOM 2104 N N . HIS A 1 261 ? -75.906 -15.229 96.336 1.00 45.03 261 HIS A N 1
ATOM 2105 C CA . HIS A 1 261 ? -77.150 -14.466 96.520 1.00 45.03 261 HIS A CA 1
ATOM 2106 C C . HIS A 1 261 ? -78.393 -15.229 96.026 1.00 45.03 261 HIS A C 1
ATOM 2108 O O . HIS A 1 261 ? -79.454 -15.113 96.633 1.00 45.03 261 HIS A O 1
ATOM 2114 N N . SER A 1 262 ? -78.257 -16.075 94.998 1.00 39.84 262 SER A N 1
ATOM 2115 C CA . SER A 1 262 ? -79.346 -16.901 94.445 1.00 39.84 262 SER A CA 1
ATOM 2116 C C . SER A 1 262 ? -79.861 -18.014 95.372 1.00 39.84 262 SER A C 1
ATOM 2118 O O . SER A 1 262 ? -80.778 -18.733 94.985 1.00 39.84 262 SER A O 1
ATOM 2120 N N . ILE A 1 263 ? -79.299 -18.186 96.573 1.00 43.12 263 ILE A N 1
ATOM 2121 C CA . ILE A 1 263 ? -79.890 -19.051 97.609 1.00 43.12 263 ILE A CA 1
ATOM 2122 C C . ILE A 1 263 ? -81.098 -18.355 98.276 1.00 43.12 263 ILE A C 1
ATOM 2124 O O . ILE A 1 263 ? -81.982 -19.033 98.790 1.00 43.12 263 ILE A O 1
ATOM 2128 N N . ASN A 1 264 ? -81.203 -17.021 98.170 1.00 36.16 264 ASN A N 1
ATOM 2129 C CA . ASN A 1 264 ? -82.321 -16.221 98.683 1.00 36.16 264 ASN A CA 1
ATOM 2130 C C . ASN A 1 264 ? -83.273 -15.709 97.576 1.00 36.16 264 ASN A C 1
ATOM 2132 O O . ASN A 1 264 ? -83.788 -14.595 97.667 1.00 36.16 264 ASN A O 1
ATOM 2136 N N . SER A 1 265 ? -83.556 -16.512 96.543 1.00 32.00 265 SER A N 1
ATOM 2137 C CA . SER A 1 265 ? -84.775 -16.346 95.732 1.00 32.00 265 SER A CA 1
ATOM 2138 C C . SER A 1 265 ? -85.254 -17.667 95.115 1.00 32.00 265 SER A C 1
ATOM 2140 O O . SER A 1 265 ? -84.468 -18.536 94.743 1.00 32.00 265 SER A O 1
ATOM 2142 N N . THR A 1 266 ? -86.574 -17.842 95.031 1.00 32.66 266 THR A N 1
ATOM 2143 C CA . THR A 1 266 ? -87.247 -19.069 94.575 1.00 32.66 266 THR A CA 1
ATOM 2144 C C . THR A 1 266 ? -87.918 -18.887 93.211 1.00 32.66 266 THR A C 1
ATOM 2146 O O . THR A 1 266 ? -88.612 -17.901 93.023 1.00 32.66 266 THR A O 1
ATOM 2149 N N . LYS A 1 267 ? -87.789 -19.903 92.332 1.00 36.81 267 LYS A N 1
ATOM 2150 C CA . LYS A 1 267 ? -88.625 -20.230 91.140 1.00 36.81 267 LYS A CA 1
ATOM 2151 C C . LYS A 1 267 ? -88.916 -19.071 90.145 1.00 36.81 267 LYS A C 1
ATOM 2153 O O . LYS A 1 267 ? -89.562 -18.092 90.479 1.00 36.81 267 LYS A O 1
ATOM 2158 N N . ARG A 1 268 ? -88.617 -19.190 88.846 1.00 33.34 268 ARG A N 1
ATOM 2159 C CA . ARG A 1 268 ? -89.024 -20.284 87.937 1.00 33.34 268 ARG A CA 1
ATOM 2160 C C . ARG A 1 268 ? -88.063 -20.473 86.750 1.00 33.34 268 ARG A C 1
ATOM 2162 O O . ARG A 1 268 ? -87.570 -19.500 86.199 1.00 33.34 268 ARG A O 1
ATOM 2169 N N . GLU A 1 269 ? -87.826 -21.745 86.429 1.00 36.09 269 GLU A N 1
ATOM 2170 C CA . GLU A 1 269 ? -88.138 -22.483 85.179 1.00 36.09 269 GLU A CA 1
ATOM 2171 C C . GLU A 1 269 ? -88.389 -21.770 83.817 1.00 36.09 269 GLU A C 1
ATOM 2173 O O . GLU A 1 269 ? -88.689 -20.579 83.785 1.00 36.09 269 GLU A O 1
ATOM 2178 N N . PRO A 1 270 ? -88.219 -22.497 82.683 1.00 65.06 270 PRO A N 1
ATOM 2179 C CA . PRO A 1 270 ? -87.507 -21.975 81.505 1.00 65.06 270 PRO A CA 1
ATOM 2180 C C . PRO A 1 270 ? -88.297 -22.087 80.182 1.00 65.06 270 PRO A C 1
ATOM 2182 O O . PRO A 1 270 ? -89.438 -22.528 80.193 1.00 65.06 270 PRO A O 1
ATOM 2185 N N . GLU A 1 271 ? -87.635 -21.829 79.040 1.00 37.91 271 GLU A N 1
ATOM 2186 C CA . GLU A 1 271 ? -87.761 -22.677 77.835 1.00 37.91 271 GLU A CA 1
ATOM 2187 C C . GLU A 1 271 ? -86.605 -22.487 76.813 1.00 37.91 271 GLU A C 1
ATOM 2189 O O . GLU A 1 271 ? -86.088 -21.387 76.644 1.00 37.91 271 GLU A O 1
ATOM 2194 N N . ASN A 1 272 ? -86.164 -23.610 76.217 1.00 34.78 272 ASN A N 1
ATOM 2195 C CA . ASN A 1 272 ? -85.818 -23.908 74.801 1.00 34.78 272 ASN A CA 1
ATOM 2196 C C . ASN A 1 272 ? -85.486 -22.750 73.818 1.00 34.78 272 ASN A C 1
ATOM 2198 O O . ASN A 1 272 ? -86.167 -21.736 73.803 1.00 34.78 272 ASN A O 1
ATOM 2202 N N . SER A 1 273 ? -84.572 -22.848 72.834 1.00 38.12 273 SER A N 1
ATOM 2203 C CA . SER A 1 273 ? -83.630 -23.883 72.308 1.00 38.12 273 SER A CA 1
ATOM 2204 C C . SER A 1 273 ? -82.548 -23.143 71.450 1.00 38.12 273 SER A C 1
ATOM 2206 O O . SER A 1 273 ? -82.419 -21.938 71.644 1.00 38.12 273 SER A O 1
ATOM 2208 N N . THR A 1 274 ? -81.705 -23.633 70.518 1.00 37.50 274 THR A N 1
ATOM 2209 C CA . THR A 1 274 ? -81.344 -24.895 69.798 1.00 37.50 274 THR A CA 1
ATOM 2210 C C . THR A 1 274 ? -79.829 -24.730 69.495 1.00 37.50 274 THR A C 1
ATO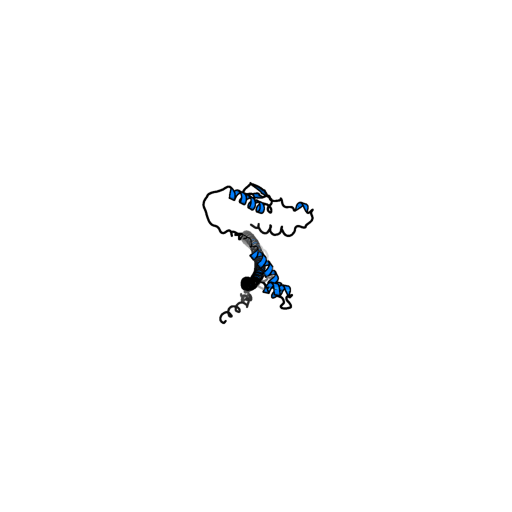M 2212 O O . THR A 1 274 ? -79.434 -23.654 69.055 1.00 37.50 274 THR A O 1
ATOM 2215 N N . ASP A 1 275 ? -78.901 -25.560 69.983 1.00 30.97 275 ASP A N 1
ATOM 2216 C CA . ASP A 1 275 ? -78.408 -26.868 69.480 1.00 30.97 275 ASP A CA 1
ATOM 2217 C C . ASP A 1 275 ? -77.576 -26.841 68.163 1.00 30.97 275 ASP A C 1
ATOM 2219 O O . ASP A 1 275 ? -77.977 -26.230 67.180 1.00 30.97 275 ASP A O 1
ATOM 2223 N N . CYS A 1 276 ? -76.443 -27.570 68.169 1.00 31.14 276 CYS A N 1
ATOM 2224 C CA . CYS A 1 276 ? -75.529 -27.915 67.056 1.00 31.14 276 CYS A CA 1
ATOM 2225 C C . CYS A 1 276 ? -74.832 -26.771 66.254 1.00 31.14 276 CYS A C 1
ATOM 2227 O O . CYS A 1 276 ? -75.361 -25.686 66.077 1.00 31.14 276 CYS A O 1
ATOM 2229 N N . SER A 1 277 ? -73.614 -26.921 65.698 1.00 36.38 277 SER A N 1
ATOM 2230 C CA . SER A 1 277 ? -72.580 -27.975 65.806 1.00 36.38 277 SER A CA 1
ATOM 2231 C C . SER A 1 277 ? -71.168 -27.394 65.529 1.00 36.38 277 SER A C 1
ATOM 2233 O O . SER A 1 277 ? -71.011 -26.215 65.218 1.00 36.38 277 SER A O 1
ATOM 2235 N N . ASN A 1 278 ? -70.122 -28.221 65.630 1.00 42.03 278 ASN A N 1
ATOM 2236 C CA . ASN A 1 278 ? -68.729 -27.858 65.331 1.00 42.03 278 ASN A CA 1
ATOM 2237 C C . ASN A 1 278 ? -68.463 -27.757 63.817 1.00 42.03 278 ASN A C 1
ATOM 2239 O O . ASN A 1 278 ? -68.890 -28.655 63.094 1.00 42.03 278 ASN A O 1
ATOM 2243 N N . GLN A 1 279 ? -67.586 -26.836 63.376 1.00 34.06 279 GLN A N 1
ATOM 2244 C CA . GLN A 1 279 ? -66.310 -27.236 62.746 1.00 34.06 279 GLN A CA 1
ATOM 2245 C C . GLN A 1 279 ? -65.292 -26.099 62.486 1.00 34.06 279 GLN A C 1
ATOM 2247 O O . GLN A 1 279 ? -65.544 -24.915 62.677 1.00 34.06 279 GLN A O 1
ATOM 2252 N N . LYS A 1 280 ? -64.099 -26.573 62.120 1.00 38.00 280 LYS A N 1
ATOM 2253 C CA . LYS A 1 280 ? -62.801 -25.958 61.813 1.00 38.00 280 LYS A CA 1
ATOM 2254 C C . LYS A 1 280 ? -62.746 -24.742 60.857 1.00 38.00 280 LYS A C 1
ATOM 2256 O O . LYS A 1 280 ? -63.477 -24.658 59.885 1.00 38.00 280 LYS A O 1
ATOM 2261 N N . GLU A 1 281 ? -61.652 -23.995 61.063 1.00 36.28 281 GLU A N 1
ATOM 2262 C CA . GLU A 1 281 ? -60.715 -23.432 60.060 1.00 36.28 281 GLU A CA 1
ATOM 2263 C C . GLU A 1 281 ? -61.023 -22.151 59.245 1.00 36.28 281 GLU A C 1
ATOM 2265 O O . GLU A 1 281 ? -62.028 -21.991 58.569 1.00 36.28 281 GLU A O 1
ATOM 2270 N N . SER A 1 282 ? -59.990 -21.292 59.239 1.00 34.09 282 SER A N 1
ATOM 2271 C CA . SER A 1 282 ? -59.585 -20.306 58.219 1.00 34.09 282 SER A CA 1
ATOM 2272 C C . SER A 1 282 ? -60.567 -19.240 57.709 1.00 34.09 282 SER A C 1
ATOM 2274 O O . SER A 1 282 ? -61.465 -19.496 56.914 1.00 34.09 282 SER A O 1
ATOM 2276 N N . SER A 1 283 ? -60.208 -17.979 57.967 1.00 36.25 283 SER A N 1
ATOM 2277 C CA . SER A 1 283 ? -60.513 -16.848 57.086 1.00 36.25 283 SER A CA 1
ATOM 2278 C C . SER A 1 283 ? -59.391 -15.792 57.149 1.00 36.25 283 SER A C 1
ATOM 2280 O O . SER A 1 283 ? -58.666 -15.741 58.147 1.00 36.25 283 SER A O 1
ATOM 2282 N N . PRO A 1 284 ? -59.221 -14.922 56.133 1.00 38.78 284 PRO A N 1
ATOM 2283 C CA . PRO A 1 284 ? -59.637 -15.047 54.737 1.00 38.78 284 PRO A CA 1
ATOM 2284 C C . PRO A 1 284 ? -58.435 -15.322 53.807 1.00 38.78 284 PRO A C 1
ATOM 2286 O O . PRO A 1 284 ? -57.377 -14.697 53.926 1.00 38.78 284 PRO A O 1
ATOM 2289 N N . THR A 1 285 ? -58.603 -16.191 52.807 1.00 34.91 285 THR A N 1
ATOM 2290 C CA . THR A 1 285 ? -57.597 -16.376 51.747 1.00 34.91 285 THR A CA 1
ATOM 2291 C C . THR A 1 285 ? -57.596 -15.155 50.827 1.00 34.91 285 THR A C 1
ATOM 2293 O O . THR A 1 285 ? -58.357 -15.083 49.867 1.00 34.91 285 THR A O 1
ATOM 2296 N N . ARG A 1 286 ? -56.761 -14.153 51.124 1.00 38.97 286 ARG A N 1
ATOM 2297 C CA . ARG A 1 286 ? -56.628 -12.972 50.262 1.00 38.97 286 ARG A CA 1
ATOM 2298 C C . ARG A 1 286 ? -55.930 -13.370 48.963 1.00 38.97 286 ARG A C 1
ATOM 2300 O O . ARG A 1 286 ? -54.708 -13.513 48.947 1.00 38.97 286 ARG A O 1
ATOM 2307 N N . GLU A 1 287 ? -56.694 -13.478 47.879 1.00 38.88 287 GLU A N 1
ATOM 2308 C CA . GLU A 1 287 ? -56.194 -13.687 46.515 1.00 38.88 287 GLU A CA 1
ATOM 2309 C C . GLU A 1 287 ? -55.393 -12.479 45.999 1.00 38.88 287 GLU A C 1
ATOM 2311 O O . GLU A 1 287 ? -55.783 -11.760 45.082 1.00 38.88 287 GLU A O 1
ATOM 2316 N N . SER A 1 288 ? -54.199 -12.270 46.551 1.00 37.00 288 SER A N 1
ATOM 2317 C CA . SER A 1 288 ? -53.112 -11.756 45.734 1.00 37.00 288 SER A CA 1
ATOM 2318 C C . SER A 1 288 ? -52.571 -12.944 44.954 1.00 37.00 288 SER A C 1
ATOM 2320 O O . SER A 1 288 ? -51.780 -13.731 45.476 1.00 37.00 288 SER A O 1
ATOM 2322 N N . ASN A 1 289 ? -53.028 -13.086 43.708 1.00 36.97 289 ASN A N 1
ATOM 2323 C CA . ASN A 1 289 ? -52.420 -13.997 42.750 1.00 36.97 289 ASN A CA 1
ATOM 2324 C C . ASN A 1 289 ? -50.963 -13.568 42.536 1.00 36.97 289 ASN A C 1
ATOM 2326 O O . ASN A 1 289 ? -50.646 -12.759 41.663 1.00 36.97 289 ASN A O 1
ATOM 2330 N N . ARG A 1 290 ? -50.058 -14.111 43.362 1.00 38.44 290 ARG A N 1
ATOM 2331 C CA . ARG A 1 290 ? -48.624 -14.125 43.091 1.00 38.44 290 ARG A CA 1
ATOM 2332 C C . ARG A 1 290 ? -48.453 -14.912 41.805 1.00 38.44 290 ARG A C 1
ATOM 2334 O O . ARG A 1 290 ? -48.390 -16.139 41.831 1.00 38.44 290 ARG A O 1
ATOM 2341 N N . THR A 1 291 ? -48.384 -14.188 40.692 1.00 39.59 291 THR A N 1
ATOM 2342 C CA . THR A 1 291 ? -48.008 -14.732 39.395 1.00 39.59 291 THR A CA 1
ATOM 2343 C C . THR A 1 291 ? -46.750 -15.555 39.597 1.00 39.59 291 THR A C 1
ATOM 2345 O O . THR A 1 291 ? -45.673 -15.002 39.834 1.00 39.59 291 THR A O 1
ATOM 2348 N N . PHE A 1 292 ? -46.882 -16.881 39.523 1.00 38.97 292 PHE A N 1
ATOM 2349 C CA . PHE A 1 292 ? -45.733 -17.756 39.389 1.00 38.97 292 PHE A CA 1
ATOM 2350 C C . PHE A 1 292 ? -45.100 -17.404 38.049 1.00 38.97 292 PHE A C 1
ATOM 2352 O O . PHE A 1 292 ? -45.450 -17.956 37.003 1.00 38.97 292 PHE A O 1
ATOM 2359 N N . MET A 1 293 ? -44.144 -16.477 38.096 1.00 41.81 293 MET A N 1
ATOM 2360 C CA . MET A 1 293 ? -43.094 -16.384 37.105 1.00 41.81 293 MET A CA 1
ATOM 2361 C C . MET A 1 293 ? -42.346 -17.705 37.171 1.00 41.81 293 MET A C 1
ATOM 2363 O O . MET A 1 293 ? -41.346 -17.856 37.871 1.00 41.81 293 MET A O 1
ATOM 2367 N N . LYS A 1 294 ? -42.882 -18.687 36.435 1.00 36.94 294 LYS A N 1
ATOM 2368 C CA . LYS A 1 294 ? -42.120 -19.818 35.940 1.00 36.94 294 LYS A CA 1
ATOM 2369 C C . LYS A 1 294 ? -40.868 -19.195 35.358 1.00 36.94 294 LYS A C 1
ATOM 2371 O O . LYS A 1 294 ? -40.934 -18.558 34.305 1.00 36.94 294 LYS A O 1
ATOM 2376 N N . PHE A 1 295 ? -39.738 -19.396 36.028 1.00 39.09 295 PHE A N 1
ATOM 2377 C CA . PHE A 1 295 ? -38.466 -19.313 35.350 1.00 39.09 295 PHE A CA 1
ATOM 2378 C C . PHE A 1 295 ? -38.558 -20.328 34.215 1.00 39.09 295 PHE A C 1
ATOM 2380 O O . PHE A 1 295 ? -38.366 -21.529 34.408 1.00 39.09 295 PHE A O 1
ATOM 2387 N N . LYS A 1 296 ? -38.889 -19.835 33.015 1.00 38.62 296 LYS A N 1
ATOM 2388 C CA . LYS A 1 296 ? -38.442 -20.461 31.785 1.00 38.62 296 LYS A CA 1
ATOM 2389 C C . LYS A 1 296 ? -36.932 -20.477 31.924 1.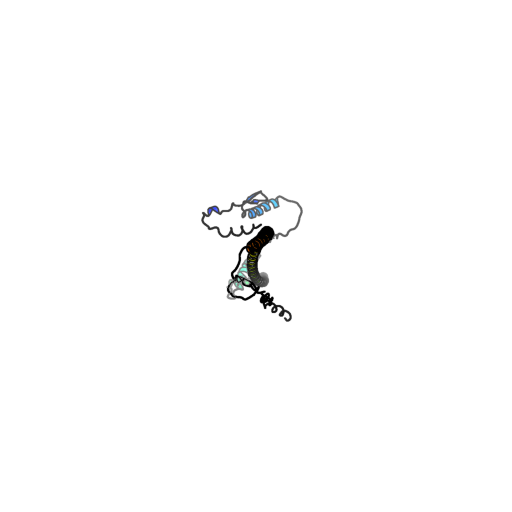00 38.62 296 LYS A C 1
ATOM 2391 O O . LYS A 1 296 ? -36.259 -19.500 31.604 1.00 38.62 296 LYS A O 1
ATOM 2396 N N . VAL A 1 297 ? -36.416 -21.593 32.432 1.00 40.34 297 VAL A N 1
ATOM 2397 C CA . VAL A 1 297 ? -35.057 -22.015 32.155 1.00 40.34 297 VAL A CA 1
ATOM 2398 C C . VAL A 1 297 ? -35.030 -22.150 30.644 1.00 40.34 297 VAL A C 1
ATOM 2400 O O . VAL A 1 297 ? -35.388 -23.185 30.081 1.00 40.34 297 VAL A O 1
ATOM 2403 N N . HIS A 1 298 ? -34.680 -21.050 29.979 1.00 40.25 298 HIS A N 1
ATOM 2404 C CA . HIS A 1 298 ? -34.208 -21.100 28.620 1.00 40.25 298 HIS A CA 1
ATOM 2405 C C . HIS A 1 298 ? -32.984 -22.001 28.686 1.00 40.25 298 HIS A C 1
ATOM 2407 O O . HIS A 1 298 ? -31.893 -21.573 29.067 1.00 40.25 298 HIS A O 1
ATOM 2413 N N . LYS A 1 299 ? -33.193 -23.282 28.345 1.00 43.47 299 LYS A N 1
ATOM 2414 C CA . LYS A 1 299 ? -32.121 -24.129 27.841 1.00 43.47 299 LYS A CA 1
ATOM 2415 C C . LYS A 1 299 ? -31.354 -23.237 26.876 1.00 43.47 299 LYS A C 1
ATOM 2417 O O . LYS A 1 299 ? -31.978 -22.658 25.981 1.00 43.47 299 LYS A O 1
ATOM 2422 N N . ARG A 1 300 ? -30.046 -23.076 27.105 1.00 48.91 300 ARG A N 1
ATOM 2423 C CA . ARG A 1 300 ? -29.180 -22.388 26.146 1.00 48.91 300 ARG A CA 1
ATOM 2424 C C . ARG A 1 300 ? -29.553 -22.919 24.757 1.00 48.91 300 ARG A C 1
ATOM 2426 O O . ARG A 1 300 ? -29.666 -24.146 24.642 1.00 48.91 300 ARG A O 1
ATOM 2433 N N . PRO A 1 301 ? -29.739 -22.074 23.725 1.00 47.06 301 PRO A N 1
ATOM 2434 C CA . PRO A 1 301 ? -29.602 -22.600 22.379 1.00 47.06 301 PRO A CA 1
ATOM 2435 C C . PRO A 1 301 ? -28.254 -23.321 22.362 1.00 47.06 301 PRO A C 1
ATOM 2437 O O . PRO A 1 301 ? -27.240 -22.755 22.786 1.00 47.06 301 PRO A O 1
ATOM 2440 N N . ALA A 1 302 ? -28.263 -24.609 22.013 1.00 39.75 302 ALA A N 1
ATOM 2441 C CA . ALA A 1 302 ? -27.019 -25.349 21.886 1.00 39.75 302 ALA A CA 1
ATOM 2442 C C . ALA A 1 302 ? -26.120 -24.582 20.910 1.00 39.75 302 ALA A C 1
ATOM 2444 O O . ALA A 1 302 ? -26.627 -23.937 19.988 1.00 39.75 302 ALA A O 1
ATOM 2445 N N . SER A 1 303 ? -24.805 -24.633 21.112 1.00 52.59 303 SER A N 1
ATOM 2446 C CA . SER A 1 303 ? -23.824 -24.024 20.214 1.00 52.59 303 SER A CA 1
ATOM 2447 C C . SER A 1 303 ? -23.780 -24.794 18.890 1.00 52.59 303 SER A C 1
ATOM 2449 O O . SER A 1 303 ? -22.837 -25.531 18.605 1.00 52.59 303 SER A O 1
ATOM 2451 N N . GLY A 1 304 ? -24.852 -24.660 18.111 1.00 40.66 304 GLY A N 1
ATOM 2452 C CA . GLY A 1 304 ? -25.014 -25.209 16.782 1.00 40.66 304 GLY A CA 1
ATOM 2453 C C . GLY A 1 304 ? -24.069 -24.491 15.841 1.00 40.66 304 GLY A C 1
ATOM 2454 O O . GLY A 1 304 ? -24.422 -23.445 15.313 1.00 40.66 304 GLY A O 1
ATOM 2455 N N . LEU A 1 305 ? -22.877 -25.075 15.705 1.00 43.88 305 LEU A N 1
ATOM 2456 C CA . LEU A 1 305 ? -21.903 -24.921 14.627 1.00 43.88 305 LEU A CA 1
ATOM 2457 C C . LEU A 1 305 ? -21.837 -23.527 13.993 1.00 43.88 305 LEU A C 1
ATOM 2459 O O . LEU A 1 305 ? -22.653 -23.170 13.144 1.00 43.88 305 LEU A O 1
ATOM 2463 N N . SER A 1 306 ? -20.766 -22.801 14.326 1.00 45.69 306 SER A N 1
ATOM 2464 C CA . SER A 1 306 ? -20.320 -21.641 13.556 1.00 45.69 306 SER A CA 1
ATOM 2465 C C . SER A 1 306 ? -20.304 -21.973 12.060 1.00 45.69 306 SER A C 1
ATOM 2467 O O . SER A 1 306 ? -19.463 -22.741 11.595 1.00 45.69 306 SER A O 1
ATOM 2469 N N . LYS A 1 307 ? -21.240 -21.386 11.309 1.00 50.56 307 LYS A N 1
ATOM 2470 C CA . LYS A 1 307 ? -21.213 -21.331 9.846 1.00 50.56 307 LYS A CA 1
ATOM 2471 C C . LYS A 1 307 ? -20.738 -19.954 9.401 1.00 50.56 307 LYS A C 1
ATOM 2473 O O . LYS A 1 307 ? -21.439 -19.238 8.693 1.00 50.56 307 LYS A O 1
ATOM 2478 N N . ILE A 1 308 ? -19.518 -19.606 9.807 1.00 48.44 308 ILE A N 1
ATOM 2479 C CA . ILE A 1 308 ? -18.691 -18.738 8.968 1.00 48.44 308 ILE A CA 1
ATOM 2480 C C . ILE A 1 308 ? -18.456 -19.535 7.675 1.00 48.44 308 ILE A C 1
ATOM 2482 O O . ILE A 1 308 ? -17.927 -20.647 7.760 1.00 48.44 308 ILE A O 1
ATOM 2486 N N . PRO A 1 309 ? -18.873 -19.048 6.494 1.00 51.72 309 PRO A N 1
ATOM 2487 C CA . PRO A 1 309 ? -18.490 -19.693 5.250 1.00 51.72 309 PRO A CA 1
ATOM 2488 C C . PRO A 1 309 ? -16.975 -19.548 5.090 1.00 51.72 309 PRO A C 1
ATOM 2490 O O . PRO A 1 309 ? -16.453 -18.435 5.036 1.00 51.72 309 PRO A O 1
ATOM 2493 N N . TYR A 1 310 ? -16.262 -20.673 5.024 1.00 45.72 310 TYR A N 1
ATOM 2494 C CA . TYR A 1 310 ? -14.874 -20.661 4.573 1.00 45.72 310 TYR A CA 1
ATOM 2495 C C . TYR A 1 310 ? -14.826 -20.089 3.146 1.00 45.72 310 TYR A C 1
ATOM 2497 O O . TYR A 1 310 ? -15.675 -20.462 2.330 1.00 45.72 310 TYR A O 1
ATOM 2505 N N . PRO A 1 311 ? -13.849 -19.229 2.807 1.00 51.31 311 PRO A N 1
ATOM 2506 C CA . PRO A 1 311 ? -13.622 -18.818 1.428 1.00 51.31 311 PRO A CA 1
ATOM 2507 C C . PRO A 1 311 ? -13.096 -20.017 0.625 1.00 51.31 311 PRO A C 1
ATOM 2509 O O . PRO A 1 311 ? -11.897 -20.289 0.578 1.00 51.31 311 PRO A O 1
ATOM 2512 N N . SER A 1 312 ? -14.010 -20.761 0.005 1.00 55.38 312 SER A N 1
ATOM 2513 C CA . SER A 1 312 ? -13.708 -21.896 -0.867 1.00 55.38 312 SER A CA 1
ATOM 2514 C C . SER A 1 312 ? -13.050 -21.407 -2.163 1.00 55.38 312 SER A C 1
ATOM 2516 O O . SER A 1 312 ? -13.745 -21.115 -3.138 1.00 55.38 312 SER A O 1
ATOM 2518 N N . GLY A 1 313 ? -11.721 -21.267 -2.164 1.00 49.72 313 GLY A N 1
ATOM 2519 C CA . GLY A 1 313 ? -11.011 -20.686 -3.309 1.00 49.72 313 GLY A CA 1
ATOM 2520 C C . GLY A 1 313 ? -9.481 -20.780 -3.340 1.00 49.72 313 GLY A C 1
ATOM 2521 O O . GLY A 1 313 ? -8.894 -20.132 -4.200 1.00 49.72 313 GLY A O 1
ATOM 2522 N N . PHE A 1 314 ? -8.823 -21.546 -2.456 1.00 45.25 314 PHE A N 1
ATOM 2523 C CA . PHE A 1 314 ? -7.346 -21.581 -2.389 1.00 45.25 314 PHE A CA 1
ATOM 2524 C C . PHE A 1 314 ? -6.658 -22.886 -2.836 1.00 45.25 314 PHE A C 1
ATOM 2526 O O . PHE A 1 314 ? -5.470 -22.850 -3.143 1.00 45.25 314 PHE A O 1
ATOM 2533 N N . ASP A 1 315 ? -7.383 -23.994 -3.011 1.00 45.78 315 ASP A N 1
ATOM 2534 C CA . ASP A 1 315 ? -6.791 -25.300 -3.372 1.00 45.78 315 ASP A CA 1
ATOM 2535 C C . ASP A 1 315 ? -6.576 -25.521 -4.891 1.00 45.78 315 ASP A C 1
ATOM 2537 O O . ASP A 1 315 ? -6.379 -26.648 -5.339 1.00 45.78 315 ASP A O 1
ATOM 2541 N N . SER A 1 316 ? -6.613 -24.459 -5.709 1.00 49.25 316 SER A N 1
ATOM 2542 C CA . SER A 1 316 ? -6.568 -24.559 -7.187 1.00 49.25 316 SER A CA 1
ATOM 2543 C C . SER A 1 316 ? -5.221 -24.173 -7.830 1.00 49.25 316 SER A C 1
ATOM 2545 O O . SER A 1 316 ? -4.967 -24.504 -8.984 1.00 49.25 316 SER A O 1
ATOM 2547 N N . TYR A 1 317 ? -4.326 -23.483 -7.110 1.00 45.22 317 TYR A N 1
ATOM 2548 C CA . TYR A 1 317 ? -3.153 -22.820 -7.716 1.00 45.22 317 TYR A CA 1
ATOM 2549 C C . TYR A 1 317 ? -1.790 -23.500 -7.486 1.00 45.22 317 TYR A C 1
ATOM 2551 O O . TYR A 1 317 ? -0.767 -22.968 -7.909 1.00 45.22 317 TYR A O 1
ATOM 2559 N N . LEU A 1 318 ? -1.753 -24.690 -6.874 1.00 45.00 318 LEU A N 1
ATOM 2560 C CA . LEU A 1 318 ? -0.508 -25.421 -6.568 1.00 45.00 318 LEU A CA 1
ATOM 2561 C C . LEU A 1 318 ? -0.319 -26.739 -7.345 1.00 45.00 318 LEU A C 1
ATOM 2563 O O . LEU A 1 318 ? 0.524 -27.554 -6.982 1.00 45.00 318 LEU A O 1
ATOM 2567 N N . CYS A 1 319 ? -1.061 -26.952 -8.440 1.00 42.75 319 CYS A N 1
ATOM 2568 C CA . CYS A 1 319 ? -1.011 -28.198 -9.223 1.00 42.75 319 CYS A CA 1
ATOM 2569 C C . CYS A 1 319 ? -0.641 -28.014 -10.713 1.00 42.75 319 CYS A C 1
ATOM 2571 O O . CYS A 1 319 ? -1.030 -28.823 -11.551 1.00 42.75 319 CYS A O 1
ATOM 2573 N N . GLN A 1 320 ? 0.108 -26.958 -11.070 1.00 45.25 320 GLN A N 1
ATOM 2574 C CA . GLN A 1 320 ? 0.459 -26.676 -12.477 1.00 45.25 320 GLN A CA 1
ATOM 2575 C C . GLN A 1 320 ? 1.922 -26.249 -12.733 1.00 45.25 320 GLN A C 1
ATOM 2577 O O . GLN A 1 320 ? 2.207 -25.572 -13.715 1.00 45.25 320 GLN A O 1
ATOM 2582 N N . GLN A 1 321 ? 2.868 -26.679 -11.886 1.00 45.69 321 GLN A N 1
ATOM 2583 C CA . GLN A 1 321 ? 4.321 -26.558 -12.143 1.00 45.69 321 GLN A CA 1
ATOM 2584 C C . GLN A 1 321 ? 5.104 -27.875 -11.948 1.00 45.69 321 GLN A C 1
ATOM 2586 O O . GLN A 1 321 ? 6.279 -27.868 -11.603 1.00 45.69 321 GLN A O 1
ATOM 2591 N N . ILE A 1 322 ? 4.473 -29.026 -12.216 1.00 49.62 322 ILE A N 1
ATOM 2592 C CA . ILE A 1 322 ? 5.180 -30.311 -12.400 1.00 49.62 322 ILE A CA 1
ATOM 2593 C C . ILE A 1 322 ? 4.669 -30.999 -13.679 1.00 49.62 322 ILE A C 1
ATOM 2595 O O . ILE A 1 322 ? 4.036 -32.052 -13.611 1.00 49.62 322 ILE A O 1
ATOM 2599 N N . LYS A 1 323 ? 4.892 -30.341 -14.831 1.00 46.78 323 LYS A N 1
ATOM 2600 C CA . LYS A 1 323 ? 4.969 -30.889 -16.210 1.00 46.78 323 LYS A CA 1
ATOM 2601 C C . LYS A 1 323 ? 4.980 -29.755 -17.250 1.00 46.78 323 LYS A C 1
ATOM 2603 O O . LYS A 1 323 ? 3.926 -29.392 -17.762 1.00 46.78 323 LYS A O 1
ATOM 2608 N N . SER 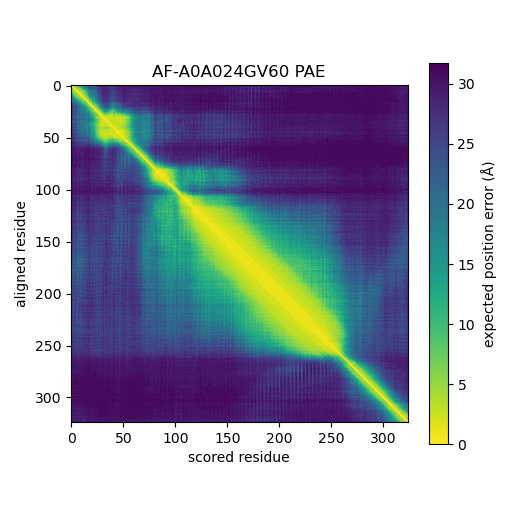A 1 324 ? 6.183 -29.255 -17.533 1.00 40.56 324 SER A N 1
ATOM 2609 C CA . SER A 1 324 ? 6.631 -28.589 -18.768 1.00 40.56 324 SER A CA 1
ATOM 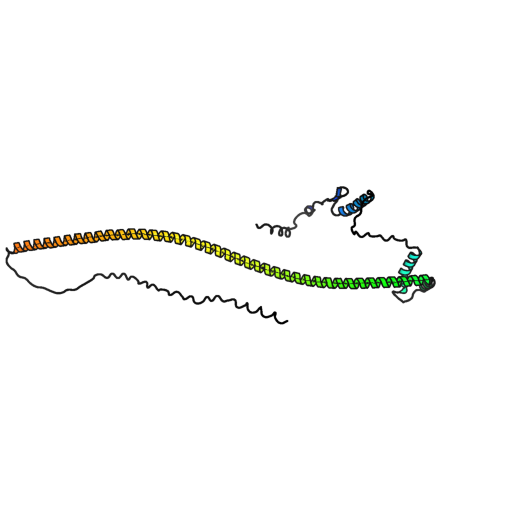2610 C C . SER A 1 324 ? 8.148 -28.719 -18.815 1.00 40.56 324 SER A C 1
ATOM 2612 O O . SER A 1 324 ? 8.755 -28.374 -17.778 1.00 40.56 324 SER A O 1
#

Foldseek 3Di:
DDPDPPPVPPPPDDDPDDDPPVPDPDQQFDAAPQPRDTHGPVVNVVVNVVSVVVVVVVDDDDDDDDDDDDPPPPPPPPPQPPVNVVLVVCLVVCCVQPPPDPDDDDPVVVVVLVPDDPVSVVVSVVVVVVVVVVVVVVVVVVVVVVVVVVVVVVVVVVVVVVVVVVVVVVVVVVVVVVVVVVVVVVVVVVVVVVVVVVVVVVVVVVVVVVVVVVVVVVVVVVVVVVVVVVVVVVVVVVVVVVVVVVVVVVVVVVVVVVVVVVVPDDDDDDDDDDDDDDDDDDDDPPPPPPPPPPPPPPPPPPPPDDPPPDPPDDPPPPPPPPDD

Mean predicted aligned error: 22.39 Å

Sequence (324 aa):
MREHDAELLLLTERSVTGPLSSFVPPRIRNRCPHCHESFGSASLSIHVNRCRSLLENDSEESTAKTHDLKSHQRKSRKAHTLIDLCLKVIMNNFHVTCMDKIYTQPEHQAALIASLPMSLIHRIVMSLVMDGKQTRAALDQERTKRHQSEQDLERIAQHNFQLKDASRQGLLLQKRLQEEEELLGRFNSSLISTRQECHALKIEIKQLKVKCSQHEKEKLRSDAKLDRLHVKNEELKSKLNAAKMREVEAFKTLTRLAKRHSINSTKREPENSTDCSNQKESSPTRESNRTFMKFKVHKRPASGLSKIPYPSGFDSYLCQQIKS

Radius of gyration: 65.71 Å; Cα contacts (8 Å, |Δi|>4): 41; chains: 1; bounding box: 150×72×176 Å

pLDDT: mean 71.0, std 24.13, range [30.3, 98.56]

Secondary structure (DSSP, 8-state):
---STTSTTTTS-----S-GGGG-----EEEPTTT--EEEHHHHHHHHHHHHHHHTTS-----------------------HHHHHHHHHHHHHHHHHTS--S---HHHHHHHHTS-HHHHHHHHHHHHHHHHHHHHHHHHHHHHHHHHHHHHHHHHHHHHHHHHHHHHHHHHHHHHHHHHHHHHHHHHHHHHHHHHHHHHHHHHHHHHHHHHHHHHHHHHHHHHHHHHHHHHHHHHHHHHHHHHHHHHHHHHHHHHHHHHGGG-------------------------------------------PPP---STTSSSSSS--